Protein AF-A0A4Q5TTU0-F1 (afdb_monomer)

Secondary structure (DSSP, 8-state):
------SSSSSHHHHHHHHTTSSPPP-HHHHHHHHHHHHHSTTEEEEEEEEE---TTS-EEEEEEEEE-TT--HHHHHHHHHHHHHHHHHTTTTEEEEEEEEETTEEEEEEESS--S-HHHHHHHHHHHHHHGGGEEEEEEEE-SS--SSS--EEEEEEEEPTT--HHHHHHHHHHHHHHHTTS-TTEEEEEE-TTS-EEEESSBS--HHHHHHHHHHHHHHGGGGGTSEEEEEEEEE--SSSSPEEEEEEEEEBTTB---TT-HHHHHHHHHHHHHHHHHHHTSS--EEEEEEETTEEEEEE-TTT--TTPPP-STTTTTT-STTTS---

Nearest PDB structures (foldseek):
  8j7t-assembly1_B  TM=5.892E-01  e=1.113E-02  Homo sapiens
  8j7v-assembly1_A  TM=6.090E-01  e=1.700E-02  Homo sapiens
  8j7v-assembly1_B  TM=6.096E-01  e=1.600E-02  Homo sapiens
  8j7u-assembly1_B  TM=5.975E-01  e=1.418E-02  Homo sapiens
  8j80-assembly1_A  TM=5.894E-01  e=3.510E-02  Homo sapiens

Mean predicted aligned error: 8.9 Å

Structure (mmCIF, N/CA/C/O backbone):
data_AF-A0A4Q5TTU0-F1
#
_entry.id   AF-A0A4Q5TTU0-F1
#
loop_
_atom_s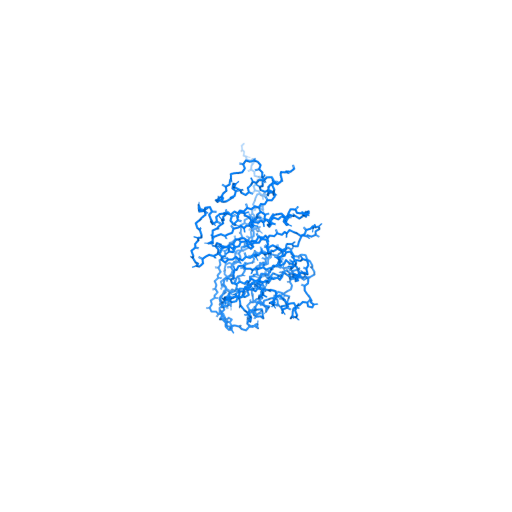ite.group_PDB
_atom_site.id
_atom_site.type_symbol
_atom_site.label_atom_id
_atom_site.label_alt_id
_atom_site.label_comp_id
_atom_site.label_asym_id
_atom_site.label_entity_id
_atom_site.label_seq_id
_atom_site.pdbx_PDB_ins_code
_atom_site.Cartn_x
_atom_site.Cartn_y
_atom_site.Cartn_z
_atom_site.occupancy
_atom_site.B_iso_or_equiv
_atom_site.auth_seq_id
_atom_site.auth_comp_id
_atom_site.auth_asym_id
_atom_site.auth_atom_id
_atom_site.pdbx_PDB_model_num
ATOM 1 N N . MET A 1 1 ? 22.050 59.968 -50.155 1.00 48.06 1 MET A N 1
ATOM 2 C CA . MET A 1 1 ? 21.029 58.944 -49.836 1.00 48.06 1 MET A CA 1
ATOM 3 C C . MET A 1 1 ? 21.546 57.583 -50.268 1.00 48.06 1 MET A C 1
ATOM 5 O O . MET A 1 1 ? 21.700 57.401 -51.467 1.00 48.06 1 MET A O 1
ATOM 9 N N . ARG A 1 2 ? 21.849 56.688 -49.317 1.00 39.12 2 ARG A N 1
ATOM 10 C CA . ARG A 1 2 ? 21.731 55.214 -49.409 1.00 39.12 2 ARG A CA 1
ATOM 11 C C . ARG A 1 2 ? 22.379 54.569 -48.173 1.00 39.12 2 ARG A C 1
ATOM 13 O O . ARG A 1 2 ? 23.594 54.525 -48.042 1.00 39.12 2 ARG A O 1
ATOM 20 N N . SER A 1 3 ? 21.492 54.178 -47.261 1.00 45.09 3 SER A N 1
ATOM 21 C CA . SER A 1 3 ? 21.475 52.935 -46.481 1.00 45.09 3 SER A CA 1
ATOM 22 C C . SER A 1 3 ? 22.752 52.477 -45.761 1.00 45.09 3 SER A C 1
ATOM 24 O O . SER A 1 3 ? 23.578 51.768 -46.323 1.00 45.09 3 SER A O 1
ATOM 26 N N . ARG A 1 4 ? 22.823 52.772 -44.454 1.00 48.94 4 ARG A N 1
ATOM 27 C CA . ARG A 1 4 ? 23.552 51.981 -43.447 1.00 48.94 4 ARG A CA 1
ATOM 28 C C . ARG A 1 4 ? 22.522 51.356 -42.502 1.00 48.94 4 ARG A C 1
ATOM 30 O O . ARG A 1 4 ? 22.126 51.992 -41.537 1.00 48.94 4 ARG A O 1
ATOM 37 N N . LEU A 1 5 ? 22.037 50.164 -42.832 1.00 50.78 5 LEU A N 1
ATOM 38 C CA . LEU A 1 5 ? 21.121 49.362 -42.010 1.00 50.78 5 LEU A CA 1
ATOM 39 C C . LEU A 1 5 ? 21.272 47.905 -42.459 1.00 50.78 5 LEU A C 1
ATOM 41 O O . LEU A 1 5 ? 20.499 47.419 -43.273 1.00 50.78 5 LEU A O 1
ATOM 45 N N . ALA A 1 6 ? 22.341 47.245 -42.020 1.00 51.75 6 ALA A N 1
ATOM 46 C CA . ALA A 1 6 ? 22.511 45.800 -42.164 1.00 51.75 6 ALA A CA 1
ATOM 47 C C . ALA A 1 6 ? 23.664 45.341 -41.265 1.00 51.75 6 ALA A C 1
ATOM 49 O O . ALA A 1 6 ? 24.804 45.331 -41.712 1.00 51.75 6 ALA A O 1
ATOM 50 N N . ALA A 1 7 ? 23.376 45.043 -39.996 1.00 52.31 7 ALA A N 1
ATOM 51 C CA . ALA A 1 7 ? 24.168 44.140 -39.145 1.00 52.31 7 ALA A CA 1
ATOM 52 C C . ALA A 1 7 ? 23.572 44.112 -37.728 1.00 52.31 7 ALA A C 1
ATOM 54 O O . ALA A 1 7 ? 24.145 44.690 -36.815 1.00 52.31 7 ALA A O 1
ATOM 55 N N . LEU A 1 8 ? 22.392 43.512 -37.543 1.00 47.62 8 LEU A N 1
ATOM 56 C CA . LEU A 1 8 ? 21.861 43.197 -36.200 1.00 47.62 8 LEU A CA 1
ATOM 57 C C . LEU A 1 8 ? 20.772 42.106 -36.237 1.00 47.62 8 LEU A C 1
ATOM 59 O O . LEU A 1 8 ? 19.913 42.053 -35.370 1.00 47.62 8 LEU A O 1
ATOM 63 N N . ALA A 1 9 ? 20.798 41.226 -37.244 1.00 49.75 9 ALA A N 1
ATOM 64 C CA . ALA A 1 9 ? 19.803 40.158 -37.418 1.00 49.75 9 ALA A CA 1
ATOM 65 C C . ALA A 1 9 ? 20.422 38.745 -37.444 1.00 49.75 9 ALA A C 1
ATOM 67 O O . ALA A 1 9 ? 19.814 37.820 -37.964 1.00 49.75 9 ALA A O 1
ATOM 68 N N . ALA A 1 10 ? 21.645 38.584 -36.928 1.00 50.59 10 ALA A N 1
ATOM 69 C CA . ALA A 1 10 ? 22.361 37.304 -36.908 1.00 50.59 10 ALA A CA 1
ATOM 70 C C . ALA A 1 10 ? 22.465 36.593 -35.533 1.00 50.59 10 ALA A C 1
ATOM 72 O O . ALA A 1 10 ? 22.679 35.385 -35.555 1.00 50.59 10 ALA A O 1
ATOM 73 N N . PRO A 1 11 ? 22.306 37.237 -34.350 1.00 51.91 11 PRO A N 1
ATOM 74 C CA . PRO A 1 11 ? 22.442 36.506 -33.084 1.00 51.91 11 PRO A CA 1
ATOM 75 C C . PRO A 1 11 ? 21.143 35.855 -32.567 1.00 51.91 11 PRO A C 1
ATOM 77 O O . PRO A 1 11 ? 21.227 34.931 -31.766 1.00 51.91 11 PRO A O 1
ATOM 80 N N . CYS A 1 12 ? 19.948 36.263 -33.022 1.00 49.41 12 CYS A N 1
ATOM 81 C CA . CYS A 1 12 ? 18.689 35.690 -32.507 1.00 49.41 12 CYS A CA 1
ATOM 82 C C . CYS A 1 12 ? 18.340 34.306 -33.083 1.00 49.41 12 CYS A C 1
ATOM 84 O O . CYS A 1 12 ? 17.665 33.526 -32.421 1.00 49.41 12 CYS A O 1
ATOM 86 N N . THR A 1 13 ? 18.803 33.965 -34.287 1.00 51.28 13 THR A N 1
ATOM 87 C CA . THR A 1 13 ? 18.492 32.673 -34.929 1.00 51.28 13 THR A CA 1
ATOM 88 C C . THR A 1 13 ? 19.310 31.513 -34.359 1.00 51.28 13 THR A C 1
ATOM 90 O O . THR A 1 13 ? 18.829 30.386 -34.332 1.00 51.28 13 THR A O 1
ATOM 93 N N . LEU A 1 14 ? 20.520 31.784 -33.854 1.00 50.97 14 LEU A N 1
ATOM 94 C CA . LEU A 1 14 ? 21.355 30.790 -33.168 1.00 50.97 14 LEU A CA 1
ATOM 95 C C . LEU A 1 14 ? 20.814 30.445 -31.774 1.00 50.97 14 LEU A C 1
ATOM 97 O O . LEU A 1 14 ? 20.896 29.293 -31.368 1.00 50.97 14 LEU A O 1
ATOM 101 N N . LEU A 1 15 ? 20.203 31.409 -31.077 1.00 51.44 15 LEU A N 1
ATOM 102 C CA . LEU A 1 15 ? 19.572 31.162 -29.779 1.00 51.44 15 LEU A CA 1
ATOM 103 C C . LEU A 1 15 ? 18.288 30.325 -29.921 1.00 51.44 15 LEU A C 1
ATOM 105 O O . LEU A 1 15 ? 18.055 29.438 -29.115 1.00 51.44 15 LEU A O 1
ATOM 109 N N . ALA A 1 16 ? 17.493 30.538 -30.976 1.00 51.31 16 ALA A N 1
ATOM 110 C CA . ALA A 1 16 ? 16.291 29.739 -31.238 1.00 51.31 16 ALA A CA 1
ATOM 111 C C . ALA A 1 16 ? 16.599 28.280 -31.638 1.00 51.31 16 ALA A C 1
ATOM 113 O O . ALA A 1 16 ? 15.845 27.384 -31.282 1.00 51.31 16 ALA A O 1
ATOM 114 N N . LEU A 1 17 ? 17.719 28.028 -32.331 1.00 51.19 17 LEU A N 1
ATOM 115 C CA . LEU A 1 17 ? 18.186 26.668 -32.643 1.00 51.19 17 LEU A CA 1
ATOM 116 C C . LEU A 1 17 ? 18.809 25.954 -31.431 1.00 51.19 17 LEU A C 1
ATOM 118 O O . LEU A 1 17 ? 18.755 24.733 -31.371 1.00 51.19 17 LEU A O 1
ATOM 122 N N . LEU A 1 18 ? 19.366 26.698 -30.468 1.00 50.81 18 LEU A N 1
ATOM 123 C CA . LEU A 1 18 ? 19.840 26.148 -29.191 1.00 50.81 18 LEU A CA 1
ATOM 124 C C . LEU A 1 18 ? 18.687 25.879 -28.211 1.00 50.81 18 LEU A C 1
ATOM 126 O O . LEU A 1 18 ? 18.765 24.927 -27.452 1.00 50.81 18 LEU A O 1
ATOM 130 N N . LEU A 1 19 ? 17.611 26.672 -28.259 1.00 48.94 19 LEU A N 1
ATOM 131 C CA . LEU A 1 19 ? 16.422 26.493 -27.413 1.00 48.94 19 LEU A CA 1
ATOM 132 C C . LEU A 1 19 ? 15.450 25.425 -27.942 1.00 48.94 19 LEU A C 1
ATOM 134 O O . LEU A 1 19 ? 14.696 24.859 -27.162 1.00 48.94 19 LEU A O 1
ATOM 138 N N . ALA A 1 20 ? 15.475 25.117 -29.244 1.00 49.03 20 ALA A N 1
ATOM 139 C CA . ALA A 1 20 ? 14.704 24.010 -29.823 1.00 49.03 20 ALA A CA 1
ATOM 140 C C . ALA A 1 20 ? 15.301 22.619 -29.517 1.00 49.03 20 ALA A C 1
ATOM 142 O O . ALA A 1 20 ? 14.658 21.616 -29.797 1.00 49.03 20 ALA A O 1
ATOM 143 N N . GLY A 1 21 ? 16.516 22.560 -28.957 1.00 45.59 21 GLY A N 1
ATOM 144 C CA . GLY A 1 21 ? 17.164 21.332 -28.481 1.00 45.59 21 GLY A CA 1
ATOM 145 C C . GLY A 1 21 ? 17.074 21.128 -26.966 1.00 45.59 21 GLY A C 1
ATOM 146 O O . GLY A 1 21 ? 17.835 20.331 -26.432 1.00 45.59 21 GLY A O 1
ATOM 147 N N . CYS A 1 22 ? 16.212 21.882 -26.272 1.00 53.12 22 CYS A N 1
ATOM 148 C CA . CYS A 1 22 ? 16.022 21.792 -24.818 1.00 53.12 22 CYS A CA 1
ATOM 149 C C . CYS A 1 22 ? 14.697 21.127 -24.409 1.00 53.12 22 CYS A C 1
ATOM 151 O O . CYS A 1 22 ? 14.383 21.116 -23.225 1.00 53.12 22 CYS A O 1
ATOM 153 N N . ALA A 1 23 ? 13.916 20.620 -25.365 1.00 58.91 23 ALA A N 1
ATOM 154 C CA . ALA A 1 23 ? 12.813 19.710 -25.081 1.00 58.91 23 ALA A CA 1
ATOM 155 C C . ALA A 1 23 ? 13.289 18.299 -25.433 1.00 58.91 23 ALA A C 1
ATOM 157 O O . ALA A 1 23 ? 13.844 18.104 -26.521 1.00 58.91 23 ALA A O 1
ATOM 158 N N . ASN A 1 24 ? 13.115 17.350 -24.512 1.00 67.12 24 ASN A N 1
ATOM 159 C CA . ASN A 1 24 ? 13.377 15.941 -24.789 1.00 67.12 24 ASN A CA 1
ATOM 160 C C . ASN A 1 24 ? 12.543 15.497 -26.009 1.00 67.12 24 ASN A C 1
ATOM 162 O O . ASN A 1 24 ? 11.465 16.053 -26.252 1.00 67.12 24 ASN A O 1
ATOM 166 N N . PRO A 1 25 ? 13.057 14.570 -26.838 1.00 78.81 25 PRO A N 1
ATOM 167 C CA . PRO A 1 25 ? 12.286 14.044 -27.957 1.00 78.81 25 PRO A CA 1
ATOM 168 C C . PRO A 1 25 ? 10.983 13.418 -27.446 1.00 78.81 25 PRO A C 1
ATOM 170 O O . PRO A 1 25 ? 10.944 12.868 -26.354 1.00 78.81 25 PRO A O 1
ATOM 173 N N . ASN A 1 26 ? 9.920 13.503 -28.244 1.00 84.56 26 ASN A N 1
ATOM 174 C CA . ASN A 1 26 ? 8.703 12.735 -27.998 1.00 84.56 26 ASN A CA 1
ATOM 175 C C . ASN A 1 26 ? 9.008 11.248 -28.247 1.00 84.56 26 ASN A C 1
ATOM 177 O O . ASN A 1 26 ? 9.455 10.911 -29.346 1.00 84.56 26 ASN A O 1
ATOM 181 N N . LEU A 1 27 ? 8.762 10.403 -27.244 1.00 90.38 27 LEU A N 1
ATOM 182 C CA . LEU A 1 27 ? 9.055 8.964 -27.246 1.00 90.38 27 LEU A CA 1
ATOM 183 C C . LEU A 1 27 ? 7.786 8.092 -27.319 1.00 90.38 27 LEU A C 1
ATOM 185 O O . LEU A 1 27 ? 7.808 6.924 -26.948 1.00 90.38 27 LEU A O 1
ATOM 189 N N . SER A 1 28 ? 6.662 8.633 -27.797 1.00 92.12 28 SER A N 1
ATOM 190 C CA . SER A 1 28 ? 5.386 7.895 -27.892 1.00 92.12 28 SER A CA 1
ATOM 191 C C . SER A 1 28 ? 5.474 6.585 -28.688 1.00 92.12 28 SER A C 1
ATOM 193 O O . SER A 1 28 ? 4.911 5.582 -28.257 1.00 92.12 28 SER A O 1
ATOM 195 N N . ASP A 1 29 ? 6.216 6.562 -29.800 1.00 94.75 29 ASP A N 1
ATOM 196 C CA . ASP A 1 29 ? 6.437 5.335 -30.583 1.00 94.75 29 ASP A CA 1
ATOM 197 C C . ASP A 1 29 ? 7.216 4.271 -29.776 1.00 94.75 29 ASP A C 1
ATOM 199 O O . ASP A 1 29 ? 6.971 3.072 -29.931 1.00 94.75 29 ASP A O 1
ATOM 203 N N . ASP A 1 30 ? 8.138 4.695 -28.903 1.00 96.50 30 ASP A N 1
ATOM 204 C CA . ASP A 1 30 ? 8.908 3.801 -28.031 1.00 96.50 30 ASP A CA 1
ATOM 205 C C . ASP A 1 30 ? 8.042 3.263 -26.878 1.00 96.50 30 ASP A C 1
ATOM 207 O O . ASP A 1 30 ? 8.137 2.083 -26.538 1.00 96.50 30 ASP A O 1
ATOM 211 N N . VAL A 1 31 ? 7.115 4.074 -26.348 1.00 95.94 31 VAL A N 1
ATOM 212 C CA . VAL A 1 31 ? 6.095 3.612 -25.387 1.00 95.94 31 VAL A CA 1
ATOM 213 C C . VAL A 1 31 ? 5.178 2.563 -26.024 1.00 95.94 31 VAL A C 1
ATOM 215 O O . VAL A 1 31 ? 4.919 1.522 -25.418 1.00 95.94 31 VAL A O 1
ATOM 218 N N . ASP A 1 32 ? 4.717 2.783 -27.258 1.00 96.94 32 ASP A N 1
ATOM 219 C CA . ASP A 1 32 ? 3.902 1.805 -27.991 1.00 96.94 32 ASP A CA 1
ATOM 220 C C . ASP A 1 32 ? 4.666 0.487 -28.223 1.00 96.94 32 ASP A C 1
ATOM 222 O O . ASP A 1 32 ? 4.085 -0.601 -28.124 1.00 96.94 32 ASP A O 1
ATOM 226 N N . ALA A 1 33 ? 5.972 0.568 -28.503 1.00 97.69 33 ALA A N 1
ATOM 227 C CA . ALA A 1 33 ? 6.838 -0.599 -28.639 1.00 97.69 33 ALA A CA 1
ATOM 228 C C . ALA A 1 33 ? 7.004 -1.354 -27.309 1.00 97.69 33 ALA A C 1
ATOM 230 O O . ALA A 1 33 ? 6.864 -2.578 -27.295 1.00 97.69 33 ALA A O 1
ATOM 231 N N . LEU A 1 34 ? 7.212 -0.639 -26.199 1.00 98.19 34 LEU A N 1
ATOM 232 C CA . LEU A 1 34 ? 7.280 -1.213 -24.854 1.00 98.19 34 LEU A CA 1
ATOM 233 C C . LEU A 1 34 ? 5.975 -1.930 -24.484 1.00 98.19 34 LEU A C 1
ATOM 235 O O . LEU A 1 34 ? 5.998 -3.065 -24.014 1.00 98.19 34 LEU A O 1
ATOM 239 N N . VAL A 1 35 ? 4.818 -1.320 -24.757 1.00 98.31 35 VAL A N 1
ATOM 240 C CA . VAL A 1 35 ? 3.507 -1.953 -24.532 1.00 98.31 35 VAL A CA 1
ATOM 241 C C . VAL A 1 35 ? 3.349 -3.226 -25.364 1.00 98.31 35 VAL A C 1
ATOM 243 O O . VAL A 1 35 ? 2.809 -4.220 -24.872 1.00 98.31 35 VAL A O 1
ATOM 246 N N . ALA A 1 36 ? 3.791 -3.219 -26.624 1.00 98.19 36 ALA A N 1
ATOM 247 C CA . ALA A 1 36 ? 3.745 -4.406 -27.472 1.00 98.19 36 ALA A CA 1
ATOM 248 C C . ALA A 1 36 ? 4.647 -5.526 -26.932 1.00 98.19 36 ALA A C 1
ATOM 250 O O . ALA A 1 36 ? 4.202 -6.669 -26.853 1.00 98.19 36 ALA A O 1
ATOM 251 N N . GLU A 1 37 ? 5.865 -5.192 -26.504 1.00 98.44 37 GLU A N 1
ATOM 252 C CA . GLU A 1 37 ? 6.797 -6.143 -25.898 1.00 98.44 37 GLU A CA 1
ATOM 253 C C . GLU A 1 37 ? 6.226 -6.756 -24.614 1.00 98.44 37 GLU A C 1
ATOM 255 O O . GLU A 1 37 ? 6.217 -7.978 -24.473 1.00 98.44 37 GLU A O 1
ATOM 260 N N . LEU A 1 38 ? 5.651 -5.938 -23.725 1.00 98.38 38 LEU A N 1
ATOM 261 C CA . LEU A 1 38 ? 5.011 -6.405 -22.492 1.00 98.38 38 LEU A CA 1
ATOM 262 C C . LEU A 1 38 ? 3.841 -7.357 -22.764 1.00 98.38 38 LEU A C 1
ATOM 264 O O . LEU A 1 38 ? 3.710 -8.371 -22.084 1.00 98.38 38 LEU A O 1
ATOM 268 N N . ARG A 1 39 ? 3.006 -7.074 -23.772 1.00 98.19 39 ARG A N 1
ATOM 269 C CA . ARG A 1 39 ? 1.880 -7.949 -24.159 1.00 98.19 39 ARG A CA 1
ATOM 270 C C . ARG A 1 39 ? 2.324 -9.305 -24.703 1.00 98.19 39 ARG A C 1
ATOM 272 O O . ARG A 1 39 ? 1.553 -10.259 -24.625 1.00 98.19 39 ARG A O 1
ATOM 279 N N . ASP A 1 40 ? 3.529 -9.387 -25.258 1.00 98.19 40 ASP A N 1
ATOM 280 C CA . ASP A 1 40 ? 4.097 -10.630 -25.781 1.00 98.19 40 ASP A CA 1
ATOM 281 C C . ASP A 1 40 ? 4.773 -11.477 -24.680 1.00 98.19 40 ASP A C 1
ATOM 283 O O . ASP A 1 40 ? 5.121 -12.641 -24.924 1.00 98.19 40 ASP A O 1
ATOM 287 N N . LEU A 1 41 ? 4.936 -10.941 -23.460 1.00 98.38 41 LEU A N 1
ATOM 288 C CA . LEU A 1 41 ? 5.526 -11.672 -22.340 1.00 98.38 41 LEU A CA 1
ATOM 289 C C . LEU A 1 41 ? 4.591 -12.777 -21.809 1.00 98.38 41 LEU A C 1
ATOM 291 O O . LEU A 1 41 ? 3.394 -12.558 -21.607 1.00 98.38 41 LEU A O 1
ATOM 295 N N . PRO A 1 42 ? 5.119 -13.978 -21.500 1.00 97.69 42 PRO A N 1
ATOM 296 C CA . PRO A 1 42 ? 4.320 -15.053 -20.922 1.00 97.69 42 PRO A CA 1
ATOM 297 C C . PRO A 1 42 ? 3.688 -14.661 -19.585 1.00 97.69 42 PRO A C 1
ATOM 299 O O . PRO A 1 42 ? 4.395 -14.295 -18.649 1.00 97.69 42 PRO A O 1
ATOM 302 N N . GLY A 1 43 ? 2.381 -14.878 -19.447 1.00 95.44 43 GLY A N 1
ATOM 303 C CA . GLY A 1 43 ? 1.635 -14.573 -18.224 1.00 95.44 43 GLY A CA 1
ATOM 304 C C . GLY A 1 43 ? 1.132 -13.132 -18.152 1.00 95.44 43 GLY A C 1
ATOM 305 O O . GLY A 1 43 ? 0.406 -12.821 -17.220 1.00 95.44 43 GLY A O 1
ATOM 306 N N . VAL A 1 44 ? 1.453 -12.267 -19.121 1.00 98.25 44 VAL A N 1
ATOM 307 C CA . VAL A 1 44 ? 0.797 -10.961 -19.275 1.00 98.25 44 VAL A CA 1
ATOM 308 C C . VAL A 1 44 ? -0.490 -11.139 -20.079 1.00 98.25 44 VAL A C 1
ATOM 310 O O . VAL A 1 44 ? -0.514 -11.782 -21.127 1.00 98.25 44 VAL A O 1
ATOM 313 N N . THR A 1 45 ? -1.581 -10.575 -19.573 1.00 98.19 45 THR A N 1
ATOM 314 C CA . THR A 1 45 ? -2.913 -10.620 -20.194 1.00 98.19 45 THR A CA 1
ATOM 315 C C . THR A 1 45 ? -3.278 -9.305 -20.871 1.00 98.19 45 THR A C 1
ATOM 317 O O . THR A 1 45 ? -3.928 -9.311 -21.920 1.00 98.19 45 THR A O 1
ATOM 320 N N . SER A 1 46 ? -2.834 -8.180 -20.311 1.00 98.00 46 SER A N 1
ATOM 321 C CA . SER A 1 46 ? -2.981 -6.858 -20.906 1.00 98.00 46 SER A CA 1
ATOM 322 C C . SER A 1 46 ? -1.834 -5.945 -20.465 1.00 98.00 46 SER A C 1
ATOM 324 O O . SER A 1 46 ? -1.221 -6.141 -19.417 1.00 98.00 46 SER A O 1
ATOM 326 N N . ALA A 1 47 ? -1.525 -4.958 -21.302 1.00 97.94 47 ALA A N 1
ATOM 327 C CA . ALA A 1 47 ? -0.652 -3.849 -20.945 1.00 97.94 47 ALA A CA 1
ATOM 328 C C . ALA A 1 47 ? -1.160 -2.589 -21.646 1.00 97.94 47 ALA A C 1
ATOM 330 O O . ALA A 1 47 ? -1.541 -2.651 -22.822 1.00 97.94 47 ALA A O 1
ATOM 331 N N . GLU A 1 48 ? -1.184 -1.470 -20.941 1.00 97.75 48 GLU A N 1
ATOM 332 C CA . GLU A 1 48 ? -1.606 -0.159 -21.428 1.00 97.75 48 GLU A CA 1
ATOM 333 C C . GLU A 1 48 ? -0.635 0.907 -20.919 1.00 97.75 48 GLU A C 1
ATOM 335 O O . GLU A 1 48 ? -0.010 0.727 -19.874 1.00 97.75 48 GLU A O 1
ATOM 340 N N . ALA A 1 49 ? -0.515 2.009 -21.659 1.00 96.81 49 ALA A N 1
ATOM 341 C CA . ALA A 1 49 ? 0.314 3.139 -21.277 1.00 96.81 49 ALA A CA 1
ATOM 342 C C . ALA A 1 49 ? -0.452 4.454 -21.418 1.00 96.81 49 ALA A C 1
ATOM 344 O O . ALA A 1 49 ? -1.100 4.695 -22.439 1.00 96.81 49 ALA A O 1
ATOM 345 N N . ASP A 1 50 ? -0.310 5.316 -20.418 1.00 95.25 50 ASP A N 1
ATOM 346 C CA . ASP A 1 50 ? -0.635 6.732 -20.484 1.00 95.25 50 ASP A CA 1
ATOM 347 C C . ASP A 1 50 ? 0.693 7.507 -20.587 1.00 95.25 50 ASP A C 1
ATOM 349 O O . ASP A 1 50 ? 1.515 7.470 -19.669 1.00 95.25 50 ASP A O 1
ATOM 353 N N . TYR A 1 51 ? 0.922 8.192 -21.713 1.00 94.12 51 TYR A N 1
ATOM 354 C CA . TYR A 1 51 ? 2.147 8.963 -21.959 1.00 94.12 51 TYR A CA 1
ATOM 355 C C . TYR A 1 51 ? 1.881 10.468 -21.908 1.00 94.12 51 TYR A C 1
ATOM 357 O O . TYR A 1 51 ? 1.013 10.985 -22.620 1.00 94.12 51 TYR A O 1
ATOM 365 N N . ALA A 1 52 ? 2.653 11.173 -21.086 1.00 90.94 52 ALA A N 1
ATOM 366 C CA . ALA A 1 52 ? 2.710 12.625 -21.060 1.00 90.94 52 ALA A CA 1
ATOM 367 C C . ALA A 1 52 ? 4.033 13.089 -21.672 1.00 90.94 52 ALA A C 1
ATOM 369 O O . ALA A 1 52 ? 5.106 12.794 -21.150 1.00 90.94 52 ALA A O 1
ATOM 370 N N . GLU A 1 53 ? 3.945 13.827 -22.779 1.00 85.44 53 GLU A N 1
ATOM 371 C CA . GLU A 1 53 ? 5.121 14.370 -23.454 1.00 85.44 53 GLU A CA 1
ATOM 372 C C . GLU A 1 53 ? 5.871 15.372 -22.557 1.00 85.44 53 GLU A C 1
ATOM 374 O O . GLU A 1 53 ? 5.229 16.192 -21.890 1.00 85.44 53 GLU A O 1
ATOM 379 N N . PRO A 1 54 ? 7.214 15.387 -22.603 1.00 79.81 54 PRO A N 1
ATOM 380 C CA . PRO A 1 54 ? 8.008 16.394 -21.914 1.00 79.81 54 PRO A CA 1
ATOM 381 C C . PRO A 1 54 ? 7.680 17.794 -22.448 1.00 79.81 54 PRO A C 1
ATOM 383 O O . PRO A 1 54 ? 7.787 18.072 -23.648 1.00 79.81 54 PRO A O 1
ATOM 386 N N . VAL A 1 55 ? 7.322 18.713 -21.551 1.00 78.12 55 VAL A N 1
ATOM 387 C CA . VAL A 1 55 ? 7.183 20.143 -21.867 1.00 78.12 55 VAL A CA 1
ATOM 388 C C . VAL A 1 55 ? 8.377 20.922 -21.318 1.00 78.12 55 VAL A C 1
ATOM 390 O O . VAL A 1 55 ? 9.140 20.443 -20.492 1.00 78.12 55 VAL A O 1
ATOM 393 N N . THR A 1 56 ? 8.612 22.141 -21.804 1.00 68.56 56 THR A N 1
ATOM 394 C CA . THR A 1 56 ? 9.773 22.940 -21.375 1.00 68.56 56 THR A CA 1
ATOM 395 C C . THR A 1 56 ? 9.823 23.082 -19.844 1.00 68.56 56 THR A C 1
ATOM 397 O O . THR A 1 56 ? 8.945 23.736 -19.285 1.00 68.56 56 THR A O 1
ATOM 400 N N . LEU A 1 57 ? 10.895 22.576 -19.214 1.00 61.97 57 LEU A N 1
ATOM 401 C CA . LEU A 1 57 ? 11.129 22.534 -17.753 1.00 61.97 57 LEU A CA 1
ATOM 402 C C . LEU A 1 57 ? 10.310 21.492 -16.970 1.00 61.97 57 LEU A C 1
ATOM 404 O O . LEU A 1 57 ? 10.292 21.570 -15.745 1.00 61.97 57 LEU A O 1
ATOM 408 N N . ASP A 1 58 ? 9.673 20.546 -17.653 1.00 72.81 58 ASP A N 1
ATOM 409 C CA . ASP A 1 58 ? 8.942 19.430 -17.050 1.00 72.81 58 ASP A CA 1
ATOM 410 C C . ASP A 1 58 ? 9.415 18.116 -17.683 1.00 72.81 58 ASP A C 1
ATOM 412 O O . ASP A 1 58 ? 9.696 18.066 -18.889 1.00 72.81 58 ASP A O 1
ATOM 416 N N . SER A 1 59 ? 9.549 17.065 -16.882 1.00 79.88 59 SER A N 1
ATOM 417 C CA . SER A 1 59 ? 9.857 15.730 -17.396 1.00 79.88 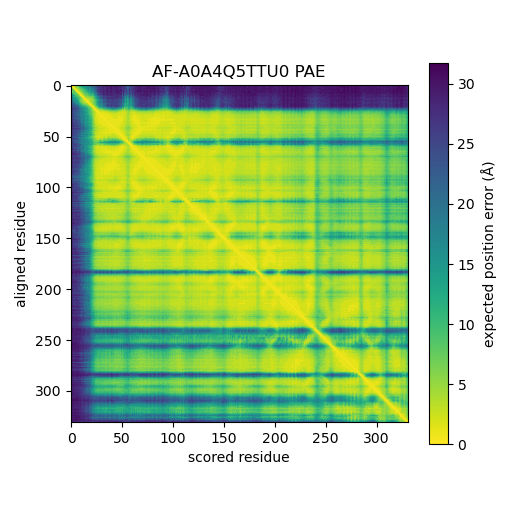59 SER A CA 1
ATOM 418 C C . SER A 1 59 ? 8.638 15.159 -18.124 1.00 79.88 59 SER A C 1
ATOM 420 O O . SER A 1 59 ? 7.491 15.522 -17.864 1.00 79.88 59 SER A O 1
ATOM 422 N N . GLY A 1 60 ? 8.885 14.274 -19.092 1.00 88.19 60 GLY A N 1
ATOM 423 C CA . GLY A 1 60 ? 7.821 13.414 -19.605 1.00 88.19 60 GLY A CA 1
ATOM 424 C C . GLY A 1 60 ? 7.429 12.396 -18.535 1.00 88.19 60 GLY A C 1
ATOM 425 O O . GLY A 1 60 ? 8.191 12.172 -17.594 1.00 88.19 60 GLY A O 1
ATOM 426 N N . LYS A 1 61 ? 6.265 11.762 -18.682 1.00 93.31 61 LYS A N 1
ATOM 427 C CA . LYS A 1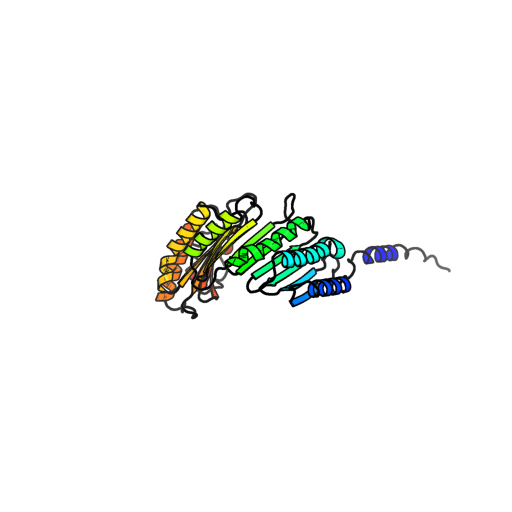 61 ? 5.834 10.668 -17.803 1.00 93.31 61 LYS A CA 1
ATOM 428 C C . LYS A 1 61 ? 5.320 9.485 -18.610 1.00 93.31 61 LYS A C 1
ATOM 430 O O . LYS A 1 61 ? 4.461 9.652 -19.475 1.00 93.31 61 LYS A O 1
ATOM 435 N N . VAL A 1 62 ? 5.800 8.293 -18.275 1.00 95.69 62 VAL A N 1
ATOM 436 C CA . VAL A 1 62 ? 5.325 7.009 -18.792 1.00 95.69 62 VAL A CA 1
ATOM 437 C C . VAL A 1 62 ? 4.615 6.278 -17.656 1.00 95.69 62 VAL A C 1
ATOM 439 O O . VAL A 1 62 ? 5.263 5.777 -16.739 1.00 95.69 62 VAL A O 1
ATOM 442 N N . ALA A 1 63 ? 3.283 6.222 -17.706 1.00 96.88 63 ALA A N 1
ATOM 443 C CA . ALA A 1 63 ? 2.475 5.473 -16.748 1.00 96.88 63 ALA A CA 1
ATOM 444 C C . ALA A 1 63 ? 1.980 4.162 -17.375 1.00 96.88 63 ALA A C 1
ATOM 446 O O . ALA A 1 63 ? 1.168 4.192 -18.298 1.00 96.88 63 ALA A O 1
ATOM 447 N N . LEU A 1 64 ? 2.456 3.017 -16.890 1.00 97.75 64 LEU A N 1
ATOM 448 C CA . LEU A 1 64 ? 2.111 1.687 -17.388 1.00 97.75 64 LEU A CA 1
ATOM 449 C C . LEU A 1 64 ? 1.142 0.977 -16.447 1.00 97.75 64 LEU A C 1
ATOM 451 O O . LEU A 1 64 ? 1.319 0.966 -15.233 1.00 97.75 64 LEU A O 1
ATOM 455 N N . LYS A 1 65 ? 0.150 0.308 -17.030 1.00 98.38 65 LYS A N 1
ATOM 456 C CA . LYS A 1 65 ? -0.733 -0.632 -16.334 1.00 98.38 65 LYS A CA 1
ATOM 457 C C . LYS A 1 65 ? -0.589 -1.988 -16.992 1.00 98.38 65 LYS A C 1
ATOM 459 O O . LYS A 1 65 ? -0.883 -2.120 -18.178 1.00 98.38 65 LYS A O 1
ATOM 464 N N . VAL A 1 66 ? -0.139 -2.982 -16.241 1.00 98.44 66 VAL A N 1
ATOM 465 C CA . VAL A 1 66 ? 0.046 -4.354 -16.716 1.00 98.44 66 VAL A CA 1
ATOM 466 C C . VAL A 1 66 ? -0.837 -5.280 -15.890 1.00 98.44 66 VAL A C 1
ATOM 468 O O . VAL A 1 66 ? -0.803 -5.272 -14.661 1.00 98.44 66 VAL A O 1
ATOM 471 N N . GLU A 1 67 ? -1.634 -6.106 -16.555 1.00 98.50 67 GLU A N 1
ATOM 472 C CA . GLU A 1 67 ? -2.400 -7.165 -15.902 1.00 98.50 67 GLU A CA 1
ATOM 473 C C . GLU A 1 67 ? -1.759 -8.506 -16.242 1.00 98.50 67 GLU A C 1
ATOM 475 O O . GLU A 1 67 ? -1.650 -8.874 -17.415 1.00 98.50 67 GLU A O 1
ATOM 480 N N . ALA A 1 68 ? -1.369 -9.263 -15.225 1.00 97.88 68 ALA A N 1
ATOM 481 C CA . ALA A 1 68 ? -0.842 -10.610 -15.363 1.00 97.88 68 ALA A CA 1
ATOM 482 C C . ALA A 1 68 ? -1.866 -11.670 -14.925 1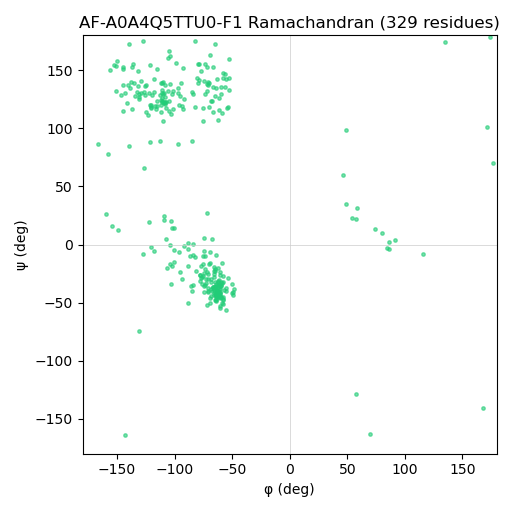.00 97.88 68 ALA A C 1
ATOM 484 O O . ALA A 1 68 ? -2.833 -11.401 -14.207 1.00 97.88 68 ALA A O 1
ATOM 485 N N . GLU A 1 69 ? -1.660 -12.904 -15.381 1.00 97.19 69 GLU A N 1
ATOM 486 C CA . GLU A 1 69 ? -2.456 -14.057 -14.976 1.00 97.19 69 GLU A CA 1
ATOM 487 C C . GLU A 1 69 ? -2.385 -14.242 -13.445 1.00 97.19 69 GLU A C 1
ATOM 489 O O . GLU A 1 69 ? -1.329 -14.035 -12.845 1.00 97.19 69 GLU A O 1
ATOM 494 N N . PRO A 1 70 ? -3.474 -14.657 -12.771 1.00 94.38 70 PRO A N 1
ATOM 495 C CA . PRO A 1 70 ? -3.457 -14.844 -11.317 1.00 94.38 70 PRO A CA 1
ATOM 496 C C . PRO A 1 70 ? -2.446 -15.886 -10.815 1.00 94.38 70 PRO A C 1
ATOM 498 O O . PRO A 1 70 ? -2.070 -15.847 -9.648 1.00 94.38 70 PRO A O 1
ATOM 501 N N . ASP A 1 71 ? -2.044 -16.832 -11.667 1.00 93.00 71 ASP A N 1
ATOM 502 C CA . ASP A 1 71 ? -1.036 -17.864 -11.407 1.00 93.00 71 ASP A CA 1
ATOM 503 C C . ASP A 1 71 ? 0.318 -17.565 -12.075 1.00 93.00 71 ASP A C 1
ATOM 505 O O . ASP A 1 71 ? 1.141 -18.471 -12.244 1.00 93.00 71 ASP A O 1
ATOM 509 N N . VAL A 1 72 ? 0.566 -16.295 -12.428 1.00 95.62 72 VAL A N 1
ATOM 510 C CA . VAL A 1 72 ? 1.869 -15.823 -12.905 1.00 95.62 72 VAL A CA 1
ATOM 511 C C . VAL A 1 72 ? 2.968 -16.223 -11.923 1.00 95.62 72 VAL A C 1
ATOM 513 O O . VAL A 1 72 ? 2.850 -16.062 -10.710 1.00 95.62 72 VAL A O 1
ATOM 516 N N . THR A 1 73 ? 4.060 -16.768 -12.444 1.00 95.25 73 THR A N 1
ATOM 517 C CA . THR A 1 73 ? 5.196 -17.180 -11.617 1.00 95.25 73 THR A CA 1
ATOM 518 C C . THR A 1 73 ? 6.073 -15.987 -11.246 1.00 95.25 73 THR A C 1
ATOM 520 O O . THR A 1 73 ? 6.181 -15.019 -11.999 1.00 95.25 73 THR A O 1
ATOM 523 N N . SER A 1 74 ? 6.805 -16.101 -10.135 1.00 94.50 74 SER A N 1
ATOM 524 C CA . SER A 1 74 ? 7.844 -15.130 -9.751 1.00 94.50 74 SER A CA 1
ATOM 525 C C . SER A 1 74 ? 8.820 -14.819 -10.902 1.00 94.50 74 SER A C 1
ATOM 527 O O . SER A 1 74 ? 9.114 -13.658 -11.168 1.00 94.50 74 SER A O 1
ATOM 529 N N . GLN A 1 75 ? 9.236 -15.827 -11.684 1.00 96.06 75 GLN A N 1
ATOM 530 C CA . GLN A 1 75 ? 10.118 -15.621 -12.842 1.00 96.06 75 GLN A CA 1
ATOM 531 C C . GLN A 1 75 ? 9.467 -14.779 -13.955 1.00 96.06 75 GLN A C 1
ATOM 533 O O . GLN A 1 75 ? 10.151 -13.996 -14.609 1.00 96.06 75 GLN A O 1
ATOM 538 N N . GLN A 1 76 ? 8.162 -14.934 -14.188 1.00 96.44 76 GLN A N 1
ATOM 539 C CA . GLN A 1 76 ? 7.436 -14.126 -15.172 1.00 96.44 76 GLN A CA 1
ATOM 540 C C . GLN A 1 76 ? 7.266 -12.681 -14.689 1.00 96.44 76 GLN A C 1
ATOM 542 O O . GLN A 1 76 ? 7.470 -11.764 -15.476 1.00 96.44 76 GLN A O 1
ATOM 547 N N . LEU A 1 77 ? 6.989 -12.457 -13.400 1.00 95.38 77 LEU A N 1
ATOM 548 C CA . LEU A 1 77 ? 6.969 -11.098 -12.840 1.00 95.38 77 LEU A CA 1
ATOM 549 C C . LEU A 1 77 ? 8.347 -10.429 -12.911 1.00 95.38 77 LEU A C 1
ATOM 551 O O . LEU A 1 77 ? 8.442 -9.256 -13.256 1.00 95.38 77 LEU A O 1
ATOM 555 N N . GLN A 1 78 ? 9.420 -11.180 -12.659 1.00 96.31 78 GLN A N 1
ATOM 556 C CA . GLN A 1 78 ? 10.790 -10.696 -12.842 1.00 96.31 78 GLN A CA 1
ATOM 557 C C . GLN A 1 78 ? 11.091 -10.297 -14.294 1.00 96.31 78 GLN A C 1
ATOM 559 O O . GLN A 1 78 ? 11.845 -9.356 -14.527 1.00 96.31 78 GLN A O 1
ATOM 564 N N . GLU A 1 79 ? 10.528 -11.010 -15.273 1.00 97.62 79 GLU A N 1
ATOM 565 C CA . GLU A 1 79 ? 10.638 -10.659 -16.693 1.00 97.62 79 GLU A CA 1
ATOM 566 C C . GLU A 1 79 ? 9.950 -9.329 -16.995 1.00 97.62 79 GLU A C 1
ATOM 568 O O . GLU A 1 79 ? 10.569 -8.457 -17.602 1.00 97.62 79 GLU A O 1
ATOM 573 N N . VAL A 1 80 ? 8.717 -9.145 -16.510 1.00 97.19 80 VAL A N 1
ATOM 574 C CA . VAL A 1 80 ? 7.976 -7.881 -16.646 1.00 97.19 80 VAL A CA 1
ATOM 575 C C . VAL A 1 80 ? 8.768 -6.732 -16.023 1.00 97.19 80 VAL A C 1
ATOM 577 O O . VAL A 1 80 ? 9.037 -5.741 -16.699 1.00 97.19 80 VAL A O 1
ATOM 580 N N . GLY A 1 81 ? 9.212 -6.887 -14.771 1.00 96.31 81 GLY A N 1
ATOM 581 C CA . GLY A 1 81 ? 9.988 -5.864 -14.071 1.00 96.31 81 GLY A CA 1
ATOM 582 C C . GLY A 1 81 ? 11.294 -5.509 -14.783 1.00 96.31 81 GLY A C 1
ATOM 583 O O . GLY A 1 81 ? 11.679 -4.343 -14.815 1.00 96.31 81 GLY A O 1
ATOM 584 N N . ARG A 1 82 ? 11.956 -6.485 -15.416 1.00 97.69 82 ARG A N 1
ATOM 585 C CA . ARG A 1 82 ? 13.179 -6.242 -16.189 1.00 97.69 82 ARG A CA 1
ATOM 586 C C . ARG A 1 82 ? 12.913 -5.446 -17.456 1.00 97.69 82 ARG A C 1
ATOM 588 O O . ARG A 1 82 ? 13.591 -4.448 -17.659 1.00 97.69 82 ARG A O 1
ATOM 595 N N . VAL A 1 83 ? 11.942 -5.860 -18.274 1.00 98.00 83 VAL A N 1
ATOM 596 C CA . VAL A 1 83 ? 11.584 -5.150 -19.516 1.00 98.00 83 VAL A CA 1
ATOM 597 C C . VAL A 1 83 ? 11.197 -3.702 -19.209 1.00 98.00 83 VAL A C 1
ATOM 599 O O . VAL A 1 83 ? 11.703 -2.776 -19.840 1.00 98.00 83 VAL A O 1
ATOM 602 N N . VAL A 1 84 ? 10.373 -3.496 -18.177 1.00 96.81 84 VAL A N 1
ATOM 603 C CA . VAL A 1 84 ? 9.984 -2.161 -17.704 1.00 96.81 84 VAL A CA 1
ATOM 604 C C . VAL A 1 84 ? 11.199 -1.342 -17.257 1.00 96.81 84 VAL A C 1
ATOM 606 O O . VAL A 1 84 ? 11.406 -0.228 -17.736 1.00 96.81 84 VAL A O 1
ATOM 609 N N . TYR A 1 85 ? 12.015 -1.871 -16.341 1.00 96.38 85 TYR A N 1
ATOM 610 C CA . TYR A 1 85 ? 13.090 -1.087 -15.736 1.00 96.38 85 TYR A CA 1
ATOM 611 C C . TYR A 1 85 ? 14.265 -0.838 -16.689 1.00 96.38 85 TYR A C 1
ATOM 613 O O . TYR A 1 85 ? 14.913 0.203 -16.616 1.00 96.38 85 TYR A O 1
ATOM 621 N N . GLU A 1 86 ? 14.534 -1.744 -17.630 1.00 96.62 86 GLU A N 1
ATOM 622 C CA . GLU A 1 86 ? 15.499 -1.502 -18.707 1.00 96.62 86 GLU A CA 1
ATOM 623 C C . GLU A 1 86 ? 15.016 -0.391 -19.644 1.00 96.62 86 GLU A C 1
ATOM 625 O O . GLU A 1 86 ? 15.815 0.461 -20.034 1.00 96.62 86 GLU A O 1
ATOM 630 N N . ALA A 1 87 ? 13.718 -0.333 -19.960 1.00 96.31 87 ALA A N 1
ATOM 631 C CA . ALA A 1 87 ? 13.166 0.759 -20.759 1.00 96.31 87 ALA A CA 1
ATOM 632 C C . ALA A 1 87 ? 13.291 2.106 -20.030 1.00 96.31 87 ALA A C 1
ATOM 634 O O . ALA A 1 87 ? 13.744 3.086 -20.628 1.00 96.31 87 ALA A O 1
ATOM 635 N N . PHE A 1 88 ? 12.976 2.137 -18.730 1.00 95.06 88 PHE A N 1
ATOM 636 C CA . PHE A 1 88 ? 13.139 3.324 -17.885 1.00 95.06 88 PHE A CA 1
ATOM 637 C C . PHE A 1 88 ? 14.596 3.746 -17.713 1.00 95.06 88 PHE A C 1
ATOM 639 O O . PHE A 1 88 ? 14.877 4.933 -17.757 1.00 95.06 88 PHE A O 1
ATOM 646 N N . SER A 1 89 ? 15.539 2.813 -17.580 1.00 93.25 89 SER A N 1
ATOM 647 C CA . SER A 1 89 ? 16.965 3.134 -17.395 1.00 93.25 89 SER A CA 1
ATOM 648 C C . SER A 1 89 ? 17.741 3.403 -18.677 1.00 93.25 89 SER A C 1
ATOM 650 O O . SER A 1 89 ? 18.942 3.665 -18.626 1.00 93.25 89 SER A O 1
ATOM 652 N N . THR A 1 90 ? 17.083 3.343 -19.836 1.00 92.44 90 THR A N 1
ATOM 653 C CA . THR A 1 90 ? 17.742 3.578 -21.124 1.00 92.44 90 THR A CA 1
ATOM 654 C C . THR A 1 90 ? 16.981 4.569 -21.990 1.00 92.44 90 THR A C 1
ATOM 656 O O . THR A 1 90 ? 17.401 5.709 -22.153 1.00 92.44 90 THR A O 1
ATOM 659 N N . THR A 1 91 ? 15.864 4.144 -22.571 1.00 93.62 91 THR A N 1
ATOM 660 C CA . THR A 1 91 ? 15.126 4.930 -23.563 1.00 93.62 91 THR A CA 1
ATOM 661 C C . THR A 1 91 ? 14.382 6.080 -22.889 1.00 93.62 91 THR A C 1
ATOM 663 O O . THR A 1 91 ? 14.355 7.182 -23.431 1.00 93.62 91 THR A O 1
ATOM 666 N N . HIS A 1 92 ? 13.884 5.852 -21.670 1.00 91.88 92 HIS A N 1
ATOM 667 C 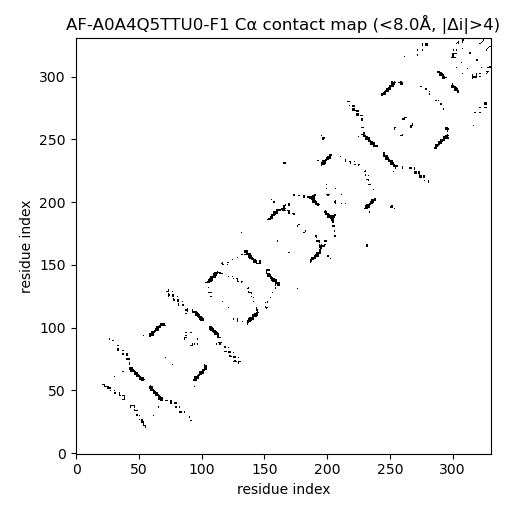CA . HIS A 1 92 ? 13.106 6.805 -20.876 1.00 91.88 92 HIS A CA 1
ATOM 668 C C . HIS A 1 92 ? 13.868 7.349 -19.644 1.00 91.88 92 HIS A C 1
ATOM 670 O O . HIS A 1 92 ? 13.238 7.807 -18.699 1.00 91.88 92 HIS A O 1
ATOM 676 N N . GLU A 1 93 ? 15.214 7.347 -19.643 1.00 89.00 93 GLU A N 1
ATOM 677 C CA . GLU A 1 93 ? 16.071 7.728 -18.486 1.00 89.00 93 GLU A CA 1
ATOM 678 C C . GLU A 1 93 ? 15.752 9.119 -17.897 1.00 89.00 93 GLU A C 1
ATOM 680 O O . GLU A 1 93 ? 15.921 9.346 -16.703 1.00 89.00 93 GLU A O 1
ATOM 685 N N . GLY A 1 94 ? 15.253 10.047 -18.720 1.00 87.50 94 GLY A N 1
ATOM 686 C CA . GLY A 1 94 ? 14.875 11.409 -18.315 1.00 87.50 94 GLY A CA 1
ATOM 687 C C . GLY A 1 94 ? 13.371 11.645 -18.139 1.00 87.50 94 GLY A C 1
ATOM 688 O O . GLY A 1 94 ? 12.940 12.801 -18.140 1.00 87.50 94 GLY A O 1
ATOM 689 N N . GLU A 1 95 ? 12.566 10.587 -18.073 1.00 91.19 95 GLU A N 1
ATOM 690 C CA . GLU A 1 95 ? 11.118 10.646 -17.865 1.00 91.19 95 GLU A CA 1
ATOM 691 C C . GLU A 1 95 ? 10.743 9.989 -16.531 1.00 91.19 95 GLU A C 1
ATOM 693 O O . GLU A 1 95 ? 11.426 9.093 -16.036 1.00 91.19 95 GLU A O 1
ATOM 698 N N . GLU A 1 96 ? 9.651 10.451 -15.924 1.00 93.19 96 GLU A N 1
ATOM 699 C CA . GLU A 1 96 ? 9.057 9.777 -14.774 1.00 93.19 96 GLU A CA 1
ATOM 700 C C . GLU A 1 96 ? 8.428 8.462 -15.237 1.00 93.19 96 GLU A C 1
ATOM 702 O O . GLU A 1 96 ? 7.504 8.442 -16.050 1.00 93.19 96 GLU A O 1
ATOM 707 N N . GLY A 1 97 ? 8.932 7.354 -14.715 1.00 94.38 97 GLY A N 1
ATOM 708 C CA . GLY A 1 97 ? 8.382 6.023 -14.890 1.00 94.38 97 GLY A CA 1
ATOM 709 C C . GLY A 1 97 ? 7.475 5.651 -13.723 1.00 94.38 97 GLY A C 1
ATOM 710 O O . GLY A 1 97 ? 7.875 5.724 -12.561 1.00 94.38 97 GLY A O 1
ATOM 711 N N . ASP A 1 98 ? 6.257 5.228 -14.034 1.00 96.19 98 ASP A N 1
ATOM 712 C CA . ASP A 1 98 ? 5.241 4.830 -13.064 1.00 96.19 98 ASP A CA 1
ATOM 713 C C . ASP A 1 98 ? 4.574 3.550 -13.577 1.00 96.19 98 ASP A C 1
ATOM 715 O O . ASP A 1 98 ? 4.015 3.554 -14.671 1.00 96.19 98 ASP A O 1
ATOM 719 N N . VAL A 1 99 ? 4.697 2.428 -12.871 1.00 97.19 99 VAL A N 1
ATOM 720 C CA . VAL A 1 99 ? 4.139 1.145 -13.325 1.00 97.19 99 VAL A CA 1
ATOM 721 C C . VAL A 1 99 ? 3.318 0.500 -12.236 1.00 97.19 99 VAL A C 1
ATOM 723 O O . VAL A 1 99 ? 3.824 0.272 -11.146 1.00 97.19 99 VAL A O 1
ATOM 726 N N . ASP A 1 100 ? 2.107 0.091 -12.596 1.00 97.94 100 ASP A N 1
ATOM 727 C CA . ASP A 1 100 ? 1.264 -0.806 -11.820 1.00 97.94 100 ASP A CA 1
ATOM 728 C C . ASP A 1 100 ? 1.164 -2.164 -12.512 1.00 97.94 100 ASP A C 1
ATOM 730 O O . ASP A 1 100 ? 0.695 -2.263 -13.649 1.00 97.94 100 ASP A O 1
ATOM 734 N N . VAL A 1 101 ? 1.550 -3.231 -11.814 1.00 97.94 101 VAL A N 1
ATOM 735 C CA . VAL A 1 101 ? 1.349 -4.612 -12.263 1.00 97.94 101 VAL A CA 1
ATOM 736 C C . VAL A 1 101 ? 0.437 -5.336 -11.311 1.00 97.94 101 VAL A C 1
ATOM 738 O O . VAL A 1 101 ? 0.762 -5.510 -10.142 1.00 97.94 101 VAL A O 1
ATOM 741 N N . THR A 1 102 ? -0.696 -5.801 -11.821 1.00 98.00 102 THR A N 1
ATOM 742 C CA . THR A 1 102 ? -1.699 -6.513 -11.029 1.00 98.00 102 THR A CA 1
ATOM 743 C C . THR A 1 102 ? -1.725 -7.992 -11.390 1.00 98.00 102 THR A C 1
ATOM 745 O O . THR A 1 102 ? -1.652 -8.359 -12.562 1.00 98.00 102 THR A O 1
ATOM 748 N N . PHE A 1 103 ? -1.824 -8.860 -10.383 1.00 96.31 103 PHE A N 1
ATOM 749 C CA . PHE A 1 103 ? -1.983 -10.305 -10.555 1.00 96.31 103 PHE A CA 1
ATOM 750 C C . PHE A 1 103 ? -2.875 -10.859 -9.443 1.00 96.31 103 PHE A C 1
ATOM 752 O O . PHE A 1 103 ? -2.563 -10.800 -8.252 1.00 96.31 103 PHE A O 1
ATOM 759 N N . GLY A 1 104 ? -4.048 -11.370 -9.819 1.00 94.06 104 GLY A N 1
ATOM 760 C CA . GLY A 1 104 ? -5.077 -11.701 -8.832 1.00 94.06 104 GLY A CA 1
ATOM 761 C C . GLY A 1 104 ? -5.451 -10.465 -7.990 1.00 94.06 104 GLY A C 1
ATOM 762 O O . GLY A 1 104 ? -5.793 -9.436 -8.568 1.00 94.06 104 GLY A O 1
ATOM 763 N N . PRO A 1 105 ? -5.444 -10.545 -6.646 1.00 94.75 105 PRO A N 1
ATOM 764 C CA . PRO A 1 105 ? -5.691 -9.396 -5.775 1.00 94.75 105 PRO A CA 1
ATOM 765 C C . PRO A 1 105 ? -4.422 -8.594 -5.426 1.00 94.75 105 PRO A C 1
ATOM 767 O O . PRO A 1 105 ? -4.518 -7.661 -4.634 1.00 94.75 105 PRO A O 1
ATOM 770 N N . SER A 1 106 ? -3.257 -8.988 -5.945 1.00 97.25 106 SER A N 1
ATOM 771 C CA . SER A 1 106 ? -1.955 -8.419 -5.597 1.00 97.25 106 SER A CA 1
ATOM 772 C C . SER A 1 106 ? -1.484 -7.396 -6.627 1.00 97.25 106 SER A C 1
ATOM 774 O O . SER A 1 106 ? -1.863 -7.468 -7.800 1.00 97.25 106 SER A O 1
ATOM 776 N N . THR A 1 107 ? -0.605 -6.496 -6.191 1.00 97.19 107 THR A N 1
ATOM 777 C CA . THR A 1 107 ? -0.037 -5.423 -7.006 1.00 97.19 107 THR A CA 1
ATOM 778 C C . THR A 1 107 ? 1.459 -5.260 -6.738 1.00 97.19 107 THR A C 1
ATOM 780 O O . THR A 1 107 ? 1.900 -5.317 -5.590 1.00 97.19 107 THR A O 1
ATOM 783 N N . VAL A 1 108 ? 2.232 -5.016 -7.797 1.00 97.44 108 VAL A N 1
ATOM 784 C CA . VAL A 1 108 ? 3.572 -4.420 -7.733 1.00 97.44 108 VAL A CA 1
ATOM 785 C C . VAL A 1 108 ? 3.498 -3.040 -8.350 1.00 97.44 108 VAL A C 1
ATOM 787 O O . VAL A 1 108 ? 3.075 -2.908 -9.495 1.00 97.44 108 VAL A O 1
ATOM 790 N N . HIS A 1 109 ? 3.917 -2.036 -7.601 1.00 97.50 109 HIS A N 1
ATOM 791 C CA . HIS A 1 109 ? 4.058 -0.675 -8.069 1.00 97.50 109 HIS A CA 1
ATOM 792 C C . HIS A 1 109 ? 5.541 -0.318 -8.157 1.00 97.50 109 HIS A C 1
ATOM 794 O O . HIS A 1 109 ? 6.327 -0.683 -7.283 1.00 97.50 109 HIS A O 1
ATOM 800 N N . LEU A 1 110 ? 5.940 0.395 -9.204 1.00 96.12 110 LEU A N 1
ATOM 801 C CA . LEU A 1 110 ? 7.297 0.899 -9.379 1.00 96.12 110 LEU A CA 1
ATOM 802 C C . LEU A 1 110 ? 7.244 2.380 -9.737 1.00 96.12 110 LEU A C 1
ATOM 804 O O . LEU A 1 110 ? 6.653 2.747 -10.750 1.00 96.12 110 LEU A O 1
ATOM 808 N N . ARG A 1 111 ? 7.949 3.202 -8.958 1.00 94.69 111 ARG A N 1
ATOM 809 C CA . ARG A 1 111 ? 8.235 4.601 -9.282 1.00 94.69 111 ARG A CA 1
ATOM 810 C C . ARG A 1 111 ? 9.714 4.800 -9.538 1.00 94.69 111 ARG A C 1
ATOM 812 O O . ARG A 1 111 ? 10.558 4.423 -8.723 1.00 94.69 111 ARG A O 1
ATOM 819 N N . SER A 1 112 ? 10.010 5.425 -10.666 1.00 91.81 112 SER A N 1
ATOM 820 C CA . SER A 1 112 ? 11.360 5.665 -11.145 1.00 91.81 112 SER A CA 1
ATOM 821 C C . SER A 1 112 ? 11.457 7.053 -11.758 1.00 91.81 112 SER A C 1
ATOM 823 O O . SER A 1 112 ? 10.606 7.453 -12.541 1.00 91.81 112 SER A O 1
ATOM 825 N N . PHE A 1 113 ? 12.531 7.766 -11.463 1.00 87.75 113 PHE A N 1
ATOM 826 C CA . PHE A 1 113 ? 12.924 8.978 -12.168 1.00 87.75 113 PHE A CA 1
ATOM 827 C C . PHE A 1 113 ? 14.440 9.081 -12.071 1.00 87.75 113 PHE A C 1
ATOM 829 O O . PHE A 1 113 ? 14.970 8.865 -10.981 1.00 87.75 113 PHE A O 1
ATOM 836 N N . GLU A 1 114 ? 15.112 9.334 -13.197 1.00 82.38 114 GLU A N 1
ATOM 837 C CA . GLU A 1 114 ? 16.580 9.275 -13.303 1.00 82.38 114 GLU A CA 1
ATOM 838 C C . GLU A 1 114 ? 17.147 8.000 -12.639 1.00 82.38 114 GLU A C 1
ATOM 840 O O . GLU A 1 114 ? 17.882 8.074 -11.656 1.00 82.38 114 GLU A O 1
ATOM 845 N N . PRO A 1 115 ? 16.744 6.802 -13.104 1.00 80.94 115 PRO A N 1
ATOM 846 C CA . PRO A 1 115 ? 17.059 5.545 -12.430 1.00 80.94 115 PRO A CA 1
ATOM 847 C C . PRO A 1 115 ? 18.565 5.293 -12.341 1.00 80.94 115 PRO A C 1
ATOM 849 O O . PRO A 1 115 ? 19.240 5.063 -13.344 1.00 80.94 115 PRO A O 1
ATOM 852 N N . GLU A 1 116 ? 19.076 5.255 -11.114 1.00 84.94 116 GLU A N 1
ATOM 853 C CA . GLU A 1 116 ? 20.479 4.928 -10.839 1.00 84.94 116 GLU A CA 1
ATOM 854 C C . GLU A 1 116 ? 20.661 3.483 -10.327 1.00 84.94 116 GLU A C 1
ATOM 856 O O . GLU A 1 116 ? 21.764 2.928 -10.406 1.00 84.94 116 GLU A O 1
ATOM 861 N N . ALA A 1 117 ? 19.584 2.846 -9.844 1.00 89.69 117 ALA A N 1
ATOM 862 C CA . ALA A 1 117 ? 19.638 1.473 -9.358 1.00 89.69 117 ALA A CA 1
ATOM 863 C C . ALA A 1 117 ? 19.933 0.484 -10.494 1.00 89.69 117 ALA A C 1
ATOM 865 O O . ALA A 1 117 ? 19.603 0.685 -11.661 1.00 89.69 117 ALA A O 1
ATOM 866 N N . THR A 1 118 ? 20.546 -0.649 -10.154 1.00 90.56 118 THR A N 1
ATOM 867 C CA . THR A 1 118 ? 20.754 -1.713 -11.145 1.00 90.56 118 THR A CA 1
ATOM 868 C C . THR A 1 118 ? 19.467 -2.506 -11.358 1.00 90.56 118 THR A C 1
ATOM 870 O O . THR A 1 118 ? 18.797 -2.860 -10.385 1.00 90.56 118 THR A O 1
ATOM 873 N N . THR A 1 119 ? 19.191 -2.900 -12.602 1.00 92.94 119 THR A N 1
ATOM 874 C CA . THR A 1 119 ? 18.044 -3.750 -12.962 1.00 92.94 119 THR A CA 1
ATOM 875 C C . THR A 1 119 ? 17.934 -5.005 -12.097 1.00 92.94 119 THR A C 1
ATOM 877 O O . THR A 1 119 ? 16.848 -5.336 -11.631 1.00 92.94 119 THR A O 1
ATOM 880 N N . ASP A 1 120 ? 19.053 -5.671 -11.799 1.00 92.50 120 ASP A N 1
ATOM 881 C CA . ASP A 1 120 ? 19.065 -6.881 -10.967 1.00 92.50 120 ASP A CA 1
ATOM 882 C C . ASP A 1 120 ? 18.553 -6.643 -9.537 1.00 92.50 120 ASP A C 1
ATOM 884 O O . ASP A 1 120 ? 18.007 -7.560 -8.926 1.00 92.50 120 ASP A O 1
ATOM 888 N N . VAL A 1 121 ? 18.742 -5.444 -8.972 1.00 90.56 121 VAL A N 1
ATOM 889 C CA . VAL A 1 121 ? 18.211 -5.106 -7.641 1.00 90.56 121 VAL A CA 1
ATOM 890 C C . VAL A 1 121 ? 16.697 -4.955 -7.727 1.00 90.56 121 VAL A C 1
ATOM 892 O O . VAL A 1 121 ? 15.992 -5.645 -6.999 1.00 90.56 121 VAL A O 1
ATOM 895 N N . VAL A 1 122 ? 16.204 -4.134 -8.657 1.00 92.31 122 VAL A N 1
ATOM 896 C CA . VAL A 1 122 ? 14.766 -3.866 -8.829 1.00 92.31 122 VAL A CA 1
ATOM 897 C C . VAL A 1 122 ? 13.995 -5.148 -9.141 1.00 92.31 122 VAL A C 1
ATOM 899 O O . VAL A 1 122 ? 12.981 -5.440 -8.517 1.00 92.31 122 VAL A O 1
ATOM 902 N N . VAL A 1 123 ? 14.512 -5.980 -10.047 1.00 93.19 123 VAL A N 1
ATOM 903 C CA . VAL A 1 123 ? 13.878 -7.246 -10.444 1.00 93.19 123 VAL A CA 1
ATOM 904 C C . VAL A 1 123 ? 13.762 -8.228 -9.274 1.00 93.19 123 VAL A C 1
ATOM 906 O O . VAL A 1 123 ? 12.806 -9.002 -9.211 1.00 93.19 123 VAL A O 1
ATOM 909 N N . ARG A 1 124 ? 14.694 -8.213 -8.313 1.00 90.06 124 ARG A N 1
ATOM 910 C CA . ARG A 1 124 ? 14.554 -9.040 -7.104 1.00 90.06 124 ARG A CA 1
ATOM 911 C C . ARG A 1 124 ? 13.382 -8.595 -6.237 1.00 90.06 124 ARG A C 1
ATOM 913 O O . ARG A 1 124 ? 12.703 -9.465 -5.702 1.00 90.06 124 ARG A O 1
ATOM 920 N N . GLU A 1 125 ? 13.119 -7.296 -6.138 1.00 91.06 125 GLU A N 1
ATOM 921 C CA . GLU A 1 125 ? 11.983 -6.781 -5.363 1.00 91.06 125 GLU A CA 1
ATOM 922 C C . GLU A 1 125 ? 10.641 -7.190 -5.986 1.00 91.06 125 GLU A C 1
ATOM 924 O O . GLU A 1 125 ? 9.718 -7.581 -5.278 1.00 91.06 125 GLU A O 1
ATOM 929 N N . TRP A 1 126 ? 10.551 -7.237 -7.317 1.00 91.50 126 TRP A N 1
ATOM 930 C CA . TRP A 1 126 ? 9.348 -7.707 -8.020 1.00 91.50 126 TRP A CA 1
ATOM 931 C C . TRP A 1 126 ? 8.958 -9.149 -7.681 1.00 91.50 126 TRP A C 1
ATOM 933 O O . TRP A 1 126 ? 7.774 -9.480 -7.603 1.00 91.50 126 TRP A O 1
ATOM 943 N N . ALA A 1 127 ? 9.943 -10.020 -7.455 1.00 90.19 127 ALA A N 1
ATOM 944 C CA . ALA A 1 127 ? 9.688 -11.402 -7.056 1.00 90.19 127 ALA A CA 1
ATOM 945 C C . ALA A 1 127 ? 9.036 -11.519 -5.672 1.00 90.19 127 ALA A C 1
ATOM 947 O O . ALA A 1 127 ? 8.287 -12.470 -5.438 1.00 90.19 127 ALA A O 1
ATOM 948 N N . LEU A 1 128 ? 9.280 -10.554 -4.776 1.00 90.06 128 LEU A N 1
ATOM 949 C CA . LEU A 1 128 ? 8.743 -10.585 -3.415 1.00 90.06 128 LEU A CA 1
ATOM 950 C C . LEU A 1 128 ? 7.224 -10.548 -3.404 1.00 90.06 128 LEU A C 1
ATOM 952 O O . LEU A 1 128 ? 6.617 -11.209 -2.571 1.00 90.06 128 LEU A O 1
ATOM 956 N N . ALA A 1 129 ? 6.599 -9.832 -4.337 1.00 88.25 129 ALA A N 1
ATOM 957 C CA . ALA A 1 129 ? 5.147 -9.746 -4.382 1.00 88.25 129 ALA A CA 1
ATOM 958 C C . ALA A 1 129 ? 4.499 -11.119 -4.574 1.00 88.25 129 ALA A C 1
ATOM 960 O O . ALA A 1 129 ? 3.530 -11.443 -3.893 1.00 88.25 129 ALA A O 1
ATOM 961 N N . HIS A 1 130 ? 5.056 -11.955 -5.454 1.00 91.81 130 HIS A N 1
ATOM 962 C CA . HIS A 1 130 ? 4.581 -13.326 -5.641 1.00 91.81 130 HIS A CA 1
ATOM 963 C C . HIS A 1 130 ? 4.819 -14.192 -4.397 1.00 91.81 130 HIS A C 1
ATOM 965 O O . HIS A 1 130 ? 3.956 -14.991 -4.018 1.00 91.81 130 HIS A O 1
ATOM 971 N N . ASP A 1 131 ? 5.985 -14.044 -3.771 1.00 91.19 131 ASP A N 1
ATOM 972 C CA . ASP A 1 131 ? 6.367 -14.845 -2.609 1.00 91.19 131 ASP A CA 1
ATOM 973 C C . ASP A 1 131 ? 5.511 -14.496 -1.379 1.00 91.19 131 ASP A C 1
ATOM 975 O O . ASP A 1 131 ? 5.057 -15.391 -0.668 1.00 91.19 131 ASP A O 1
ATOM 979 N N . VAL A 1 132 ? 5.194 -13.215 -1.184 1.00 91.75 132 VAL A N 1
ATOM 980 C CA . VAL A 1 132 ? 4.337 -12.718 -0.096 1.00 91.75 132 VAL A CA 1
ATOM 981 C C . VAL A 1 132 ? 2.854 -12.995 -0.367 1.00 91.75 132 VAL A C 1
ATOM 983 O O . VAL A 1 132 ? 2.103 -13.314 0.556 1.00 91.75 132 VAL A O 1
ATOM 986 N N . ALA A 1 133 ? 2.413 -12.954 -1.629 1.00 90.62 133 ALA A N 1
ATOM 987 C CA . ALA A 1 133 ? 1.018 -13.205 -2.007 1.00 90.62 133 ALA A CA 1
ATOM 988 C C . ALA A 1 133 ? 0.529 -14.639 -1.715 1.00 90.62 133 ALA A C 1
ATOM 990 O O . ALA A 1 133 ? -0.667 -14.904 -1.807 1.00 90.62 133 ALA A O 1
ATOM 991 N N . GLN A 1 134 ? 1.403 -15.575 -1.328 1.00 83.81 134 GLN A N 1
ATOM 992 C CA . GLN A 1 134 ? 0.993 -16.945 -0.983 1.00 83.81 134 GLN A CA 1
ATOM 993 C C . GLN A 1 134 ? 0.002 -16.999 0.196 1.00 83.81 134 GLN A C 1
ATOM 995 O O . GLN A 1 134 ? -0.809 -17.924 0.278 1.00 83.81 134 GLN A O 1
ATOM 1000 N N . ASP A 1 135 ? 0.036 -15.995 1.075 1.00 81.69 135 ASP A N 1
ATOM 1001 C CA . ASP A 1 135 ? -0.783 -15.919 2.289 1.00 81.69 135 ASP A CA 1
ATOM 1002 C C . ASP A 1 135 ? -1.973 -14.938 2.173 1.00 81.69 135 ASP A C 1
ATOM 1004 O O . ASP A 1 135 ? -2.757 -14.794 3.119 1.00 81.69 135 ASP A O 1
ATOM 1008 N N . GLY A 1 136 ? -2.150 -14.262 1.032 1.00 92.50 136 GLY A N 1
ATOM 1009 C CA . GLY A 1 136 ? -3.163 -13.216 0.877 1.00 92.50 136 GLY A CA 1
ATOM 1010 C C . GLY A 1 136 ? -3.004 -12.384 -0.394 1.00 92.50 136 GLY A C 1
ATOM 1011 O O . GLY A 1 136 ? -2.724 -12.909 -1.465 1.00 92.50 136 GLY A O 1
ATOM 1012 N N . ALA A 1 137 ? -3.235 -11.080 -0.284 1.00 96.12 137 ALA A N 1
ATOM 1013 C CA . ALA A 1 137 ? -2.987 -10.115 -1.348 1.00 96.12 137 ALA A CA 1
ATOM 1014 C C . ALA A 1 137 ? -1.772 -9.265 -0.975 1.00 96.12 137 ALA A C 1
ATOM 1016 O O . ALA A 1 137 ? -1.774 -8.642 0.085 1.00 96.12 137 ALA A O 1
ATOM 1017 N N . ALA A 1 138 ? -0.742 -9.249 -1.815 1.00 96.56 138 ALA A N 1
ATOM 1018 C CA . ALA A 1 138 ? 0.456 -8.451 -1.581 1.00 96.56 138 ALA A CA 1
ATOM 1019 C C . ALA A 1 138 ? 0.368 -7.128 -2.346 1.00 96.56 138 ALA A C 1
ATOM 1021 O O . ALA A 1 138 ? 0.030 -7.128 -3.527 1.00 96.56 138 ALA A O 1
ATOM 1022 N N . ALA A 1 139 ? 0.703 -6.025 -1.690 1.00 96.88 139 ALA A N 1
ATOM 1023 C CA . ALA A 1 139 ? 1.047 -4.766 -2.334 1.00 96.88 139 ALA A CA 1
ATOM 1024 C C . ALA A 1 139 ? 2.538 -4.520 -2.099 1.00 96.88 139 ALA A C 1
ATOM 1026 O O . ALA A 1 139 ? 2.987 -4.549 -0.952 1.00 96.88 139 ALA A O 1
ATOM 1027 N N . VAL A 1 140 ? 3.299 -4.355 -3.176 1.00 96.25 140 VAL A N 1
ATOM 1028 C CA . VAL A 1 140 ? 4.735 -4.068 -3.122 1.00 96.25 140 VAL A CA 1
ATOM 1029 C C . VAL A 1 140 ? 4.990 -2.774 -3.869 1.00 96.25 140 VAL A C 1
ATOM 1031 O O . VAL A 1 140 ? 4.842 -2.74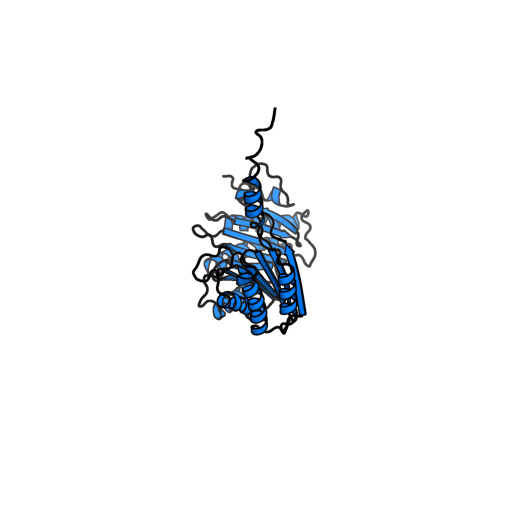4 -5.086 1.00 96.25 140 VAL A O 1
ATOM 1034 N N . ASP A 1 141 ? 5.369 -1.724 -3.152 1.00 95.88 141 ASP A N 1
ATOM 1035 C CA . ASP A 1 141 ? 5.709 -0.422 -3.714 1.00 95.88 141 ASP A CA 1
ATOM 1036 C C . ASP A 1 141 ? 7.230 -0.279 -3.767 1.00 95.88 141 ASP A C 1
ATOM 1038 O O . ASP A 1 141 ? 7.902 -0.288 -2.739 1.00 95.88 141 ASP A O 1
ATOM 1042 N N . ILE A 1 142 ? 7.786 -0.155 -4.969 1.00 94.94 142 ILE A N 1
ATOM 1043 C CA . ILE A 1 142 ? 9.223 -0.047 -5.216 1.00 94.94 142 ILE A CA 1
ATOM 1044 C C . ILE A 1 142 ? 9.524 1.384 -5.645 1.00 94.94 142 ILE A C 1
ATOM 1046 O O . ILE A 1 142 ? 9.026 1.860 -6.664 1.00 94.94 142 ILE A O 1
ATOM 1050 N N . MET A 1 143 ? 10.376 2.062 -4.886 1.00 92.88 143 MET A N 1
ATOM 1051 C CA . MET A 1 143 ? 10.855 3.400 -5.200 1.00 92.88 143 MET A CA 1
ATOM 1052 C C . MET A 1 143 ? 12.321 3.332 -5.613 1.00 92.88 143 MET A C 1
ATOM 1054 O O . MET A 1 143 ? 13.143 2.760 -4.896 1.00 92.88 143 MET A O 1
ATOM 1058 N N . THR A 1 144 ? 12.660 3.947 -6.745 1.00 92.75 144 THR A N 1
ATOM 1059 C CA . THR A 1 144 ? 14.060 4.161 -7.156 1.00 92.75 144 THR A CA 1
ATOM 1060 C C . THR A 1 144 ? 14.412 5.634 -7.341 1.00 92.75 144 THR A C 1
ATOM 1062 O O . THR A 1 144 ? 15.552 5.955 -7.663 1.00 92.75 144 THR A O 1
ATOM 1065 N N . GLN A 1 145 ? 13.444 6.533 -7.163 1.00 87.75 145 GLN A N 1
ATOM 1066 C CA . GLN A 1 145 ? 13.640 7.976 -7.254 1.00 87.75 145 GLN A CA 1
ATOM 1067 C C . GLN A 1 145 ? 14.162 8.530 -5.927 1.00 87.75 145 GLN A C 1
ATOM 1069 O O . GLN A 1 145 ? 13.575 8.281 -4.875 1.00 87.75 145 GLN A O 1
ATOM 1074 N N . ASP A 1 146 ? 15.249 9.304 -5.988 1.00 83.69 146 ASP A N 1
ATOM 1075 C CA . ASP A 1 146 ? 15.843 10.007 -4.841 1.00 83.69 146 ASP A CA 1
ATOM 1076 C C . ASP A 1 146 ? 16.178 9.104 -3.633 1.00 83.69 146 ASP A C 1
ATOM 1078 O O . ASP A 1 146 ? 16.313 9.575 -2.498 1.00 83.69 146 ASP A O 1
ATOM 1082 N N . VAL A 1 147 ? 16.357 7.798 -3.861 1.00 85.00 147 VAL A N 1
ATOM 1083 C CA . VAL A 1 147 ? 16.635 6.839 -2.790 1.00 85.00 147 VAL A CA 1
ATOM 1084 C C . VAL A 1 147 ? 18.122 6.857 -2.427 1.00 85.00 147 VAL A C 1
ATOM 1086 O O . VAL A 1 147 ? 18.975 6.498 -3.244 1.00 85.00 147 VAL A O 1
ATOM 1089 N N . PRO A 1 148 ? 18.484 7.216 -1.182 1.00 81.06 148 PRO A N 1
ATOM 1090 C CA . PRO A 1 148 ? 19.873 7.220 -0.761 1.00 81.06 148 PRO A CA 1
ATOM 1091 C C . PRO A 1 148 ? 20.389 5.793 -0.538 1.00 81.06 148 PRO A C 1
ATOM 1093 O O . PRO A 1 148 ? 19.737 4.966 0.091 1.00 81.06 148 PRO A O 1
ATOM 1096 N N . GLY A 1 149 ? 21.629 5.530 -0.941 1.00 80.38 149 GLY A N 1
ATOM 1097 C CA . GLY A 1 149 ? 22.311 4.268 -0.650 1.00 80.38 149 GLY A CA 1
ATOM 1098 C C . GLY A 1 149 ? 23.017 3.700 -1.875 1.00 80.38 149 GLY A C 1
ATOM 1099 O O . GLY A 1 149 ? 22.917 4.266 -2.954 1.00 80.38 149 GLY A O 1
ATOM 1100 N N . PRO A 1 150 ? 23.772 2.603 -1.721 1.00 79.69 150 PRO A N 1
ATOM 1101 C CA . PRO A 1 150 ? 24.506 2.002 -2.834 1.00 79.69 150 PRO A CA 1
ATOM 1102 C C . PRO A 1 150 ? 23.598 1.309 -3.858 1.00 79.69 150 PRO A C 1
ATOM 1104 O O . PRO A 1 150 ? 23.997 1.178 -5.009 1.00 79.69 150 PRO A O 1
ATOM 1107 N N . ASP A 1 151 ? 22.412 0.872 -3.433 1.00 84.94 151 ASP A N 1
ATOM 1108 C CA . ASP A 1 151 ? 21.488 0.110 -4.274 1.00 84.94 151 ASP A CA 1
ATOM 1109 C C . ASP A 1 151 ? 20.355 0.976 -4.849 1.00 84.94 151 ASP A C 1
ATOM 1111 O O . ASP A 1 151 ? 19.698 0.517 -5.771 1.00 84.94 151 ASP A O 1
ATOM 1115 N N . GLN A 1 152 ? 20.132 2.192 -4.318 1.00 89.19 152 GLN A N 1
ATOM 1116 C CA . GLN A 1 152 ? 19.106 3.162 -4.762 1.00 89.19 152 GLN A CA 1
ATOM 1117 C C . GLN A 1 152 ? 17.691 2.571 -4.932 1.00 89.19 152 GLN A C 1
ATOM 1119 O O . GLN A 1 152 ? 16.937 2.977 -5.812 1.00 89.19 152 GLN A O 1
ATOM 1124 N N . VAL A 1 153 ? 17.320 1.613 -4.076 1.00 91.00 153 VAL A N 1
ATOM 1125 C CA . VAL A 1 153 ? 15.974 1.025 -4.026 1.00 91.00 153 VAL A CA 1
ATOM 1126 C C . VAL A 1 153 ? 15.467 1.018 -2.588 1.00 91.00 153 VAL A C 1
ATOM 1128 O O . VAL A 1 153 ? 16.171 0.560 -1.684 1.00 91.00 153 VAL A O 1
ATOM 1131 N N . GLU A 1 154 ? 14.253 1.528 -2.399 1.00 90.94 154 GLU A N 1
ATOM 1132 C CA . GLU A 1 154 ? 13.447 1.415 -1.180 1.00 90.94 154 GLU A CA 1
ATOM 1133 C C . GLU A 1 154 ? 12.168 0.651 -1.548 1.00 90.94 154 GLU A C 1
ATOM 1135 O O . GLU A 1 154 ? 11.676 0.761 -2.675 1.00 90.94 154 GLU A O 1
ATOM 1140 N N . THR A 1 155 ? 11.672 -0.211 -0.662 1.00 92.75 155 THR A N 1
ATOM 1141 C CA . THR A 1 155 ? 10.523 -1.070 -0.985 1.00 92.75 155 THR A CA 1
ATOM 1142 C C . THR A 1 155 ? 9.596 -1.219 0.207 1.00 92.75 155 THR A C 1
ATOM 1144 O O . THR A 1 155 ? 10.010 -1.734 1.238 1.00 92.75 155 THR A O 1
ATOM 1147 N N . ASP A 1 156 ? 8.335 -0.838 0.050 1.00 93.75 156 ASP A N 1
ATOM 1148 C CA . ASP A 1 156 ? 7.291 -1.084 1.040 1.00 93.75 156 ASP A CA 1
ATOM 1149 C C . ASP A 1 156 ? 6.511 -2.342 0.656 1.00 93.75 156 ASP A C 1
ATOM 1151 O O . ASP A 1 156 ? 6.068 -2.498 -0.482 1.00 93.75 156 ASP A O 1
ATOM 1155 N N . VAL A 1 157 ? 6.329 -3.255 1.609 1.00 95.38 157 VAL A N 1
ATOM 1156 C CA . VAL A 1 157 ? 5.580 -4.500 1.418 1.00 95.38 157 VAL A CA 1
ATOM 1157 C C . VAL A 1 157 ? 4.419 -4.553 2.399 1.00 95.38 157 VAL A C 1
ATOM 1159 O O . VAL A 1 157 ? 4.623 -4.594 3.611 1.00 95.38 157 VAL A O 1
ATOM 1162 N N . VAL A 1 158 ? 3.193 -4.634 1.883 1.00 96.31 158 VAL A N 1
ATOM 1163 C CA . VAL A 1 158 ? 1.980 -4.815 2.688 1.00 96.31 158 VAL A CA 1
ATOM 1164 C C . VAL A 1 158 ? 1.257 -6.095 2.282 1.00 96.31 158 VAL A C 1
ATOM 1166 O O . VAL A 1 158 ? 0.760 -6.224 1.163 1.00 96.31 158 VAL A O 1
ATOM 1169 N N . LEU A 1 159 ? 1.138 -7.039 3.218 1.00 97.62 159 LEU A N 1
ATOM 1170 C CA . LEU A 1 159 ? 0.309 -8.234 3.059 1.00 97.62 159 LEU A CA 1
ATOM 1171 C C . LEU A 1 159 ? -1.096 -7.987 3.620 1.00 97.62 159 LEU A C 1
ATOM 1173 O O . LEU A 1 159 ? -1.285 -7.824 4.823 1.00 97.62 159 LEU A O 1
ATOM 1177 N N . THR A 1 160 ? -2.108 -8.038 2.762 1.00 97.44 160 THR A N 1
ATOM 1178 C CA . THR A 1 160 ? -3.516 -8.034 3.169 1.00 97.44 160 THR A CA 1
ATOM 1179 C C . THR A 1 160 ? -4.035 -9.463 3.299 1.00 97.44 160 THR A C 1
ATOM 1181 O O . THR A 1 160 ? -4.077 -10.228 2.333 1.00 97.44 160 THR A O 1
ATOM 1184 N N . LEU A 1 161 ? -4.465 -9.825 4.503 1.00 96.75 161 LEU A N 1
ATOM 1185 C CA . LEU A 1 161 ? -4.968 -11.149 4.834 1.00 96.75 161 LEU A CA 1
ATOM 1186 C C . LEU A 1 161 ? -6.418 -11.354 4.370 1.00 96.75 161 LEU A C 1
ATOM 1188 O O . LEU A 1 161 ? -7.215 -10.426 4.220 1.00 96.75 161 LEU A O 1
ATOM 1192 N N . GLY A 1 162 ? -6.779 -12.621 4.167 1.00 93.25 162 GLY A N 1
ATOM 1193 C CA . GLY A 1 162 ? -8.104 -13.019 3.697 1.00 93.25 162 GLY A CA 1
ATOM 1194 C C . GLY A 1 162 ? -9.255 -12.708 4.666 1.00 93.25 162 GLY A C 1
ATOM 1195 O O . GLY A 1 162 ? -9.075 -12.329 5.823 1.00 93.25 162 GLY A O 1
ATOM 1196 N N . LYS A 1 163 ? -10.491 -12.918 4.197 1.00 90.81 163 LYS A N 1
ATOM 1197 C CA . LYS A 1 163 ? -11.715 -12.683 4.984 1.00 90.81 163 LYS A CA 1
ATOM 1198 C C . LYS A 1 163 ? -11.717 -13.457 6.306 1.00 90.81 163 LYS A C 1
ATOM 1200 O O . LYS A 1 163 ? -11.367 -14.631 6.341 1.00 90.81 163 LYS A O 1
ATOM 1205 N N . GLY A 1 164 ? -12.244 -12.821 7.351 1.00 89.81 164 GLY A N 1
ATOM 1206 C CA . GLY A 1 164 ? -12.412 -13.435 8.673 1.00 89.81 164 GLY A CA 1
ATOM 1207 C C . GLY A 1 164 ? -11.169 -13.376 9.556 1.00 89.81 164 GLY A C 1
ATOM 1208 O O . GLY A 1 164 ? -11.259 -13.784 10.708 1.00 89.81 164 GLY A O 1
ATOM 1209 N N . THR A 1 165 ? -10.063 -12.839 9.042 1.00 94.50 165 THR A N 1
ATOM 1210 C CA . THR A 1 165 ? -8.885 -12.523 9.848 1.00 94.50 165 THR A CA 1
ATOM 1211 C C . THR A 1 165 ? -9.116 -11.293 10.707 1.00 94.50 165 THR A C 1
ATOM 1213 O O . THR A 1 165 ? -9.965 -10.442 10.390 1.00 94.50 165 THR A O 1
ATOM 1216 N N . GLY A 1 166 ? -8.364 -11.228 11.796 1.00 93.06 166 GLY A N 1
ATOM 1217 C CA . GLY A 1 166 ? -8.292 -10.061 12.644 1.00 93.06 166 GLY A CA 1
ATOM 1218 C C . GLY A 1 166 ? -6.907 -9.811 13.205 1.00 93.06 166 GLY A C 1
ATOM 1219 O O . GLY A 1 166 ? -5.904 -10.349 12.744 1.00 93.06 166 GLY A O 1
ATOM 1220 N N . ALA A 1 167 ? -6.860 -8.973 14.222 1.00 92.69 167 ALA A N 1
ATOM 1221 C CA . ALA A 1 167 ? -5.615 -8.454 14.754 1.00 92.69 167 ALA A CA 1
ATOM 1222 C C . ALA A 1 167 ? -4.610 -9.518 15.263 1.00 92.69 167 ALA A C 1
ATOM 1224 O O . ALA A 1 167 ? -3.406 -9.339 15.110 1.00 92.69 167 ALA A O 1
ATOM 1225 N N . ASP A 1 168 ? -5.061 -10.646 15.815 1.00 95.19 168 ASP A N 1
ATOM 1226 C CA . ASP A 1 168 ? -4.142 -11.724 16.227 1.00 95.19 168 ASP A CA 1
ATOM 1227 C C . ASP A 1 168 ? -3.473 -12.402 15.012 1.00 95.19 168 ASP A C 1
ATOM 1229 O O . ASP A 1 168 ? -2.325 -12.844 15.091 1.00 95.19 168 ASP A O 1
ATOM 1233 N N . ASP A 1 169 ? -4.160 -12.436 13.863 1.00 97.00 169 ASP A N 1
ATOM 1234 C CA . ASP A 1 169 ? -3.601 -12.945 12.609 1.00 97.00 169 ASP A CA 1
ATOM 1235 C C . ASP A 1 169 ? -2.543 -11.992 12.032 1.00 97.00 169 ASP A C 1
ATOM 1237 O O . ASP A 1 169 ? -1.602 -12.462 11.393 1.00 97.00 169 ASP A O 1
ATOM 1241 N N . VAL A 1 170 ? -2.659 -10.679 12.282 1.00 96.69 170 VAL A N 1
ATOM 1242 C CA . VAL A 1 170 ? -1.653 -9.673 11.888 1.00 96.69 170 VAL A CA 1
ATOM 1243 C C . VAL A 1 170 ? -0.319 -9.975 12.564 1.00 96.69 170 VAL A C 1
ATOM 1245 O O . VAL A 1 170 ? 0.684 -10.134 11.871 1.00 96.69 170 VAL A O 1
ATOM 1248 N N . SER A 1 171 ? -0.307 -10.133 13.894 1.00 95.75 171 SER A N 1
ATOM 1249 C CA . SER A 1 171 ? 0.908 -10.492 14.640 1.00 95.75 171 SER A CA 1
ATOM 1250 C C . SER A 1 171 ? 1.498 -11.813 14.145 1.00 95.75 171 SER A C 1
ATOM 1252 O O . SER A 1 171 ? 2.684 -11.892 13.844 1.00 95.75 171 SER A O 1
ATOM 1254 N N . ALA A 1 172 ? 0.662 -12.843 13.979 1.00 96.25 172 ALA A N 1
ATOM 1255 C CA . ALA A 1 172 ? 1.127 -14.148 13.519 1.00 96.25 172 ALA A CA 1
ATOM 1256 C C . ALA A 1 172 ? 1.688 -14.122 12.085 1.00 96.25 172 ALA A C 1
ATOM 1258 O O . ALA A 1 172 ? 2.577 -14.909 11.760 1.00 96.25 172 ALA A O 1
ATOM 1259 N N . ALA A 1 173 ? 1.157 -13.269 11.208 1.00 96.75 173 ALA A N 1
ATOM 1260 C CA . ALA A 1 173 ? 1.665 -13.097 9.852 1.00 96.75 173 ALA A CA 1
ATOM 1261 C C . ALA A 1 173 ? 2.978 -12.302 9.830 1.00 96.75 173 ALA A C 1
ATOM 1263 O O . ALA A 1 173 ? 3.894 -12.709 9.120 1.00 96.75 173 ALA A O 1
ATOM 1264 N N . LEU A 1 174 ? 3.105 -11.243 10.639 1.00 95.50 174 LEU A N 1
ATOM 1265 C CA . LEU A 1 174 ? 4.362 -10.503 10.799 1.00 95.50 174 LEU A CA 1
ATOM 1266 C C . LEU A 1 174 ? 5.490 -11.417 11.287 1.00 95.50 174 LEU A C 1
ATOM 1268 O O . LEU A 1 174 ? 6.533 -11.465 10.642 1.00 95.50 174 LEU A O 1
ATOM 1272 N N . ASP A 1 175 ? 5.246 -12.233 12.318 1.00 94.75 175 ASP A N 1
ATOM 1273 C CA . ASP A 1 175 ? 6.228 -13.204 12.824 1.00 94.75 175 ASP A CA 1
ATOM 1274 C C . ASP A 1 175 ? 6.689 -14.184 11.731 1.00 94.75 175 ASP A C 1
ATOM 1276 O O . ASP A 1 175 ? 7.859 -14.571 11.670 1.00 94.75 175 ASP A O 1
ATOM 1280 N N . ARG A 1 176 ? 5.767 -14.632 10.863 1.00 94.56 176 ARG A N 1
ATOM 1281 C CA . ARG A 1 176 ? 6.108 -15.523 9.742 1.00 94.56 176 ARG A CA 1
ATOM 1282 C C . ARG A 1 176 ? 6.935 -14.805 8.684 1.00 94.56 176 ARG A C 1
ATOM 1284 O O . ARG A 1 176 ? 7.922 -15.378 8.225 1.00 94.56 176 ARG A O 1
ATOM 1291 N N . LEU A 1 177 ? 6.531 -13.598 8.291 1.00 93.69 177 LEU A N 1
ATOM 1292 C CA . LEU A 1 177 ? 7.252 -12.800 7.302 1.00 93.69 177 LEU A CA 1
ATOM 1293 C C . LEU A 1 177 ? 8.660 -12.465 7.805 1.00 93.69 177 LEU A C 1
ATOM 1295 O O . LEU A 1 177 ? 9.619 -12.626 7.056 1.00 93.69 177 LEU A O 1
ATOM 1299 N N . GLU A 1 178 ? 8.816 -12.118 9.083 1.00 93.38 178 GLU A N 1
ATOM 1300 C CA . GLU A 1 178 ? 10.124 -11.861 9.687 1.00 93.38 178 GLU A CA 1
ATOM 1301 C C . GLU A 1 178 ? 10.997 -13.125 9.700 1.00 93.38 178 GLU A C 1
ATOM 1303 O O . GLU A 1 178 ? 12.170 -13.081 9.335 1.00 93.38 178 GLU A O 1
ATOM 1308 N N . GLN A 1 179 ? 10.438 -14.294 10.022 1.00 92.44 179 GLN A N 1
ATOM 1309 C CA . GLN A 1 179 ? 11.185 -15.558 9.950 1.00 92.44 179 GLN A CA 1
ATOM 1310 C C . GLN A 1 179 ? 11.647 -15.908 8.528 1.00 92.44 179 GLN A C 1
ATOM 1312 O O . GLN A 1 179 ? 12.684 -16.555 8.366 1.00 92.44 179 GLN A O 1
ATOM 1317 N N . GLN A 1 180 ? 10.880 -15.523 7.507 1.00 91.19 180 GLN A N 1
ATOM 1318 C CA . GLN A 1 180 ? 11.176 -15.822 6.104 1.00 91.19 180 GLN A CA 1
ATOM 1319 C C . GLN A 1 180 ? 12.111 -14.788 5.462 1.00 91.19 180 GLN A C 1
ATOM 1321 O O . GLN A 1 180 ? 12.962 -15.165 4.655 1.00 91.19 180 GLN A O 1
ATOM 1326 N N . HIS A 1 181 ? 11.984 -13.511 5.835 1.00 89.44 181 HIS A N 1
ATOM 1327 C CA . HIS A 1 181 ? 12.603 -12.380 5.135 1.00 89.44 181 HIS A CA 1
ATOM 1328 C C . HIS A 1 181 ? 13.441 -11.449 6.033 1.00 89.44 181 HIS A C 1
ATOM 1330 O O . HIS A 1 181 ? 14.148 -10.584 5.520 1.00 89.44 181 HIS A O 1
ATOM 1336 N N . GLY A 1 182 ? 13.415 -11.617 7.358 1.00 82.56 182 GLY A N 1
ATOM 1337 C CA . GLY A 1 182 ? 14.010 -10.687 8.329 1.00 82.56 182 GLY A CA 1
ATOM 1338 C C . GLY A 1 182 ? 15.536 -10.702 8.427 1.00 82.56 182 GLY A C 1
ATOM 1339 O O . GLY A 1 182 ? 16.112 -9.824 9.061 1.00 82.56 182 GLY A O 1
ATOM 1340 N N . ALA A 1 183 ? 16.218 -11.664 7.799 1.00 68.19 183 ALA A N 1
ATOM 1341 C CA . ALA A 1 183 ? 17.669 -11.807 7.926 1.00 68.19 183 ALA A CA 1
ATOM 1342 C C . ALA A 1 183 ? 18.479 -10.635 7.336 1.00 68.19 183 ALA A C 1
ATOM 1344 O O . ALA A 1 183 ? 19.618 -10.454 7.758 1.00 68.19 183 ALA A O 1
ATOM 1345 N N . ASP A 1 184 ? 17.930 -9.857 6.390 1.00 58.22 184 ASP A N 1
ATOM 1346 C CA . ASP A 1 184 ? 18.772 -9.043 5.501 1.00 58.22 184 ASP A CA 1
ATOM 1347 C C . ASP A 1 184 ? 18.188 -7.710 4.988 1.00 58.22 184 ASP A C 1
ATOM 1349 O O . ASP A 1 184 ? 18.797 -7.139 4.084 1.00 58.22 184 ASP A O 1
ATOM 1353 N N . ASP A 1 185 ? 17.078 -7.145 5.497 1.00 66.81 185 ASP A N 1
ATOM 1354 C CA . ASP A 1 185 ? 16.567 -5.921 4.841 1.00 66.81 185 ASP A CA 1
ATOM 1355 C C . ASP A 1 185 ? 16.031 -4.779 5.703 1.00 66.81 185 ASP A C 1
ATOM 1357 O O . ASP A 1 185 ? 14.833 -4.580 5.870 1.00 66.81 185 ASP A O 1
ATOM 1361 N N . ALA A 1 186 ? 16.967 -3.936 6.146 1.00 70.25 186 ALA A N 1
ATOM 1362 C CA . ALA A 1 186 ? 16.685 -2.617 6.709 1.00 70.25 186 ALA A CA 1
ATOM 1363 C C . ALA A 1 186 ? 16.173 -1.590 5.673 1.00 70.25 186 ALA A C 1
ATOM 1365 O O . ALA A 1 186 ? 15.843 -0.471 6.060 1.00 70.25 186 ALA A O 1
ATOM 1366 N N . ARG A 1 187 ? 16.147 -1.925 4.373 1.00 76.88 187 ARG A N 1
ATOM 1367 C CA . ARG A 1 187 ? 15.671 -1.028 3.300 1.00 76.88 187 ARG A CA 1
ATOM 1368 C C . ARG A 1 187 ? 14.218 -1.284 2.918 1.00 76.88 187 ARG A C 1
ATOM 1370 O O . ARG A 1 187 ? 13.688 -0.559 2.082 1.00 76.88 187 ARG A O 1
ATOM 1377 N N . ARG A 1 188 ? 13.610 -2.333 3.479 1.00 88.75 188 ARG A N 1
ATOM 1378 C CA . ARG A 1 188 ? 12.211 -2.660 3.231 1.00 88.75 188 ARG A CA 1
ATOM 1379 C C . ARG A 1 188 ? 11.340 -2.216 4.380 1.00 88.75 188 ARG A C 1
ATOM 1381 O O . ARG A 1 188 ? 11.653 -2.564 5.517 1.00 88.75 188 ARG A O 1
ATOM 1388 N N . GLY A 1 189 ? 10.249 -1.538 4.076 1.00 92.44 189 GLY A N 1
ATOM 1389 C CA . GLY A 1 189 ? 9.126 -1.412 4.982 1.00 92.44 189 GLY A CA 1
ATOM 1390 C C . GLY A 1 189 ? 8.276 -2.673 4.941 1.00 92.44 189 GLY A C 1
ATOM 1391 O O . GLY A 1 189 ? 8.059 -3.257 3.878 1.00 92.44 189 GLY A O 1
ATOM 1392 N N . TRP A 1 190 ? 7.805 -3.119 6.101 1.00 95.00 190 TRP A N 1
ATOM 1393 C CA . TRP A 1 190 ? 6.947 -4.296 6.212 1.00 95.00 190 TRP A CA 1
ATOM 1394 C C . TRP A 1 190 ? 5.659 -3.961 6.936 1.00 95.00 190 TRP A C 1
ATOM 1396 O O . TRP A 1 190 ? 5.663 -3.308 7.981 1.00 95.00 190 TRP A O 1
ATOM 1406 N N . GLY A 1 191 ? 4.555 -4.477 6.407 1.00 95.69 191 GLY A N 1
ATOM 1407 C CA . GLY A 1 191 ? 3.247 -4.348 7.012 1.00 95.69 191 GLY A CA 1
ATOM 1408 C C . GLY A 1 191 ? 2.307 -5.504 6.720 1.00 95.69 191 GLY A C 1
ATOM 1409 O O . GLY A 1 191 ? 2.436 -6.234 5.737 1.00 95.69 191 GLY A O 1
ATOM 1410 N N . VAL A 1 192 ? 1.321 -5.653 7.598 1.00 97.38 192 VAL A N 1
ATOM 1411 C CA . VAL A 1 192 ? 0.223 -6.606 7.452 1.00 97.38 192 VAL A CA 1
ATOM 1412 C C . VAL A 1 192 ? -1.091 -5.916 7.798 1.00 97.38 192 VAL A C 1
ATOM 1414 O O . VAL A 1 192 ? -1.171 -5.176 8.777 1.00 97.38 192 VAL A O 1
ATOM 1417 N N . ALA A 1 193 ? -2.135 -6.195 7.021 1.00 96.00 193 ALA A N 1
ATOM 1418 C CA . ALA A 1 193 ? -3.502 -5.753 7.271 1.00 96.00 193 ALA A CA 1
ATOM 1419 C C . ALA A 1 193 ? -4.471 -6.943 7.290 1.00 96.00 193 ALA A C 1
ATOM 1421 O O . ALA A 1 193 ? -4.412 -7.823 6.435 1.00 96.00 193 ALA A O 1
ATOM 1422 N N . ALA A 1 194 ? -5.387 -6.968 8.252 1.00 95.06 194 ALA A N 1
ATOM 1423 C CA . ALA A 1 194 ? -6.429 -7.976 8.395 1.00 95.06 194 ALA A CA 1
ATOM 1424 C C . ALA A 1 194 ? -7.808 -7.450 7.978 1.00 95.06 194 ALA A C 1
ATOM 1426 O O . ALA A 1 194 ? -8.051 -6.253 7.823 1.00 95.06 194 ALA A O 1
ATOM 1427 N N . ALA A 1 195 ? -8.754 -8.372 7.812 1.00 90.56 195 ALA A N 1
ATOM 1428 C CA . ALA A 1 195 ? -10.087 -8.066 7.305 1.00 90.56 195 ALA A CA 1
ATOM 1429 C C . ALA A 1 195 ? -11.027 -7.356 8.309 1.00 90.56 195 ALA A C 1
ATOM 1431 O O . ALA A 1 195 ? -12.166 -7.057 7.946 1.00 90.56 195 ALA A O 1
ATOM 1432 N N . ASP A 1 196 ? -10.649 -7.158 9.577 1.00 87.94 196 ASP A N 1
ATOM 1433 C CA . ASP A 1 196 ? -11.326 -6.225 10.508 1.00 87.94 196 ASP A CA 1
ATOM 1434 C C . ASP A 1 196 ? -10.889 -4.770 10.341 1.00 87.94 196 ASP A C 1
ATOM 1436 O O . ASP A 1 196 ? -11.541 -3.904 10.918 1.00 87.94 196 ASP A O 1
ATOM 1440 N N . GLY A 1 197 ? -9.834 -4.504 9.570 1.00 88.00 197 GLY A N 1
ATOM 1441 C CA . GLY A 1 197 ? -9.183 -3.197 9.520 1.00 88.00 197 GLY A CA 1
ATOM 1442 C C . GLY A 1 197 ? -8.029 -3.062 10.516 1.00 88.00 197 GLY A C 1
ATOM 1443 O O . GLY A 1 197 ? -7.457 -1.983 10.629 1.00 88.00 197 GLY A O 1
ATOM 1444 N N . SER A 1 198 ? -7.671 -4.122 11.250 1.00 93.31 198 SER A N 1
ATOM 1445 C CA . SER A 1 198 ? -6.444 -4.120 12.038 1.00 93.31 198 SER A CA 1
ATOM 1446 C C . SER A 1 198 ? -5.223 -4.220 11.140 1.00 93.31 198 SER A C 1
ATOM 1448 O O . SER A 1 198 ? -5.159 -5.087 10.272 1.00 93.31 198 SER A O 1
ATOM 1450 N N . SER A 1 199 ? -4.236 -3.361 11.363 1.00 95.50 199 SER A N 1
ATOM 1451 C CA . SER A 1 199 ? -2.992 -3.378 10.600 1.00 95.50 199 SER A CA 1
ATOM 1452 C C . SER A 1 199 ? -1.814 -2.824 11.391 1.00 95.50 199 SER A C 1
ATOM 1454 O O . SER A 1 199 ? -1.980 -2.021 12.308 1.00 95.50 199 SER A O 1
ATOM 1456 N N . VAL A 1 200 ? -0.613 -3.257 11.023 1.00 94.81 200 VAL A N 1
ATOM 1457 C CA . VAL A 1 200 ? 0.645 -2.654 11.473 1.00 94.81 200 VAL A CA 1
ATOM 1458 C C . VAL A 1 200 ? 1.588 -2.597 10.286 1.00 94.81 200 VAL A C 1
ATOM 1460 O O . VAL A 1 200 ? 1.709 -3.591 9.572 1.00 94.81 200 VAL A O 1
ATOM 1463 N N . SER A 1 201 ? 2.257 -1.468 10.084 1.00 93.31 201 SER A N 1
ATOM 1464 C CA . SER A 1 201 ? 3.330 -1.327 9.103 1.00 93.31 201 SER A CA 1
ATOM 1465 C C . SER A 1 201 ? 4.423 -0.382 9.591 1.00 93.31 201 SER A C 1
ATOM 1467 O O . SER A 1 201 ? 4.153 0.545 10.352 1.00 93.31 201 SER A O 1
ATOM 1469 N N . VAL A 1 202 ? 5.646 -0.572 9.116 1.00 90.50 202 VAL A N 1
ATOM 1470 C CA . VAL A 1 202 ? 6.757 0.369 9.310 1.00 90.50 202 VAL A CA 1
ATOM 1471 C C . VAL A 1 202 ? 7.448 0.618 7.973 1.00 90.50 202 VAL A C 1
ATOM 1473 O O . VAL A 1 202 ? 7.480 -0.289 7.147 1.00 90.50 202 VAL A O 1
ATOM 1476 N N . ASP A 1 203 ? 8.018 1.804 7.765 1.00 87.25 203 ASP A N 1
ATOM 1477 C CA . ASP A 1 203 ? 8.727 2.133 6.512 1.00 87.25 203 ASP A CA 1
ATOM 1478 C C . ASP A 1 203 ? 10.093 1.433 6.385 1.00 87.25 203 ASP A C 1
ATOM 1480 O O . ASP A 1 203 ? 10.651 1.324 5.296 1.00 87.25 203 ASP A O 1
ATOM 1484 N N . ARG A 1 204 ? 10.689 0.982 7.500 1.00 86.56 204 ARG A N 1
ATOM 1485 C CA . ARG A 1 204 ? 11.993 0.299 7.491 1.00 86.56 204 ARG A CA 1
ATOM 1486 C C . ARG A 1 204 ? 12.080 -0.826 8.506 1.00 86.56 204 ARG A C 1
ATOM 1488 O O . ARG A 1 204 ? 11.864 -0.626 9.698 1.00 86.56 204 ARG A O 1
ATOM 1495 N N . GLY A 1 205 ? 12.524 -1.983 8.032 1.00 90.50 205 GLY A N 1
ATOM 1496 C CA . GLY A 1 205 ? 12.597 -3.211 8.805 1.00 90.50 205 GLY A CA 1
ATOM 1497 C C . GLY A 1 205 ? 11.217 -3.783 9.118 1.00 90.50 205 GLY A C 1
ATOM 1498 O O . GLY A 1 205 ? 10.216 -3.450 8.488 1.00 90.50 205 GLY A O 1
ATOM 1499 N N . PHE A 1 206 ? 11.183 -4.676 10.100 1.00 92.12 206 PHE A N 1
ATOM 1500 C CA . PHE A 1 206 ? 9.944 -5.221 10.643 1.00 92.12 206 PHE A CA 1
ATOM 1501 C C . PHE A 1 206 ? 9.478 -4.403 11.856 1.00 92.12 206 PHE A C 1
ATOM 1503 O O . PHE A 1 206 ? 10.325 -3.849 12.566 1.00 92.12 206 PHE A O 1
ATOM 1510 N N . PRO A 1 207 ? 8.159 -4.345 12.131 1.00 90.31 207 PRO A N 1
ATOM 1511 C CA . PRO A 1 207 ? 7.646 -3.777 13.374 1.00 90.31 207 PRO A CA 1
ATOM 1512 C C . PRO A 1 207 ? 8.296 -4.458 14.588 1.00 90.31 207 PRO A C 1
ATOM 1514 O O . PRO A 1 207 ? 8.145 -5.661 14.782 1.00 90.31 207 PRO A O 1
ATOM 1517 N N . GLY A 1 208 ? 9.033 -3.696 15.400 1.00 88.69 208 GLY A N 1
ATOM 1518 C CA . GLY A 1 208 ? 9.702 -4.227 16.591 1.00 88.69 208 GLY A CA 1
ATOM 1519 C C . GLY A 1 208 ? 8.776 -4.324 17.807 1.00 88.69 208 GLY A C 1
ATOM 1520 O O . GLY A 1 208 ? 7.656 -3.811 17.792 1.00 88.69 208 GLY A O 1
ATOM 1521 N N . ASP A 1 209 ? 9.279 -4.900 18.906 1.00 89.69 209 ASP A N 1
ATOM 1522 C CA . ASP A 1 209 ? 8.530 -5.069 20.167 1.00 89.69 209 ASP A CA 1
ATOM 1523 C C . ASP A 1 209 ? 7.844 -3.772 20.632 1.00 89.69 209 ASP A C 1
ATOM 1525 O O . ASP A 1 209 ? 6.673 -3.781 20.994 1.00 89.69 209 ASP A O 1
ATOM 1529 N N . GLY A 1 210 ? 8.541 -2.630 20.565 1.00 86.56 210 GLY A N 1
ATOM 1530 C CA . GLY A 1 210 ? 7.983 -1.336 20.975 1.00 86.56 210 GLY A CA 1
ATOM 1531 C C . GLY A 1 210 ? 6.822 -0.855 20.095 1.00 86.56 210 GLY A C 1
ATOM 1532 O O . GLY A 1 210 ? 5.863 -0.279 20.610 1.00 86.56 210 GLY A O 1
ATOM 1533 N N . THR A 1 211 ? 6.884 -1.110 18.786 1.00 87.44 211 THR A N 1
ATOM 1534 C CA . THR A 1 211 ? 5.803 -0.817 17.830 1.00 87.44 211 THR A CA 1
ATOM 1535 C C . THR A 1 211 ? 4.606 -1.728 18.102 1.00 87.44 211 THR A C 1
ATOM 1537 O O . THR A 1 211 ? 3.472 -1.258 18.177 1.00 87.44 211 THR A O 1
ATOM 1540 N N . MET A 1 212 ? 4.855 -3.020 18.330 1.00 91.94 212 MET A N 1
ATOM 1541 C CA . MET A 1 212 ? 3.811 -4.005 18.618 1.00 91.94 212 MET A CA 1
ATOM 1542 C C . MET A 1 212 ? 3.126 -3.761 19.970 1.00 91.94 212 MET A C 1
ATOM 1544 O O . MET A 1 212 ? 1.899 -3.847 20.053 1.00 91.94 212 MET A O 1
ATOM 1548 N N . ASP A 1 213 ? 3.880 -3.384 21.005 1.00 91.12 213 ASP A N 1
ATOM 1549 C CA . ASP A 1 213 ? 3.346 -2.995 22.314 1.00 91.12 213 ASP A CA 1
ATOM 1550 C C . ASP A 1 213 ? 2.487 -1.725 22.213 1.00 91.12 213 ASP A C 1
ATOM 1552 O O . ASP A 1 213 ? 1.390 -1.663 22.779 1.00 91.12 213 ASP A O 1
ATOM 1556 N N . ALA A 1 214 ? 2.949 -0.719 21.459 1.00 87.81 214 ALA A N 1
ATOM 1557 C CA . ALA A 1 214 ? 2.188 0.506 21.216 1.00 87.81 214 ALA A CA 1
ATOM 1558 C C . ALA A 1 214 ? 0.878 0.214 20.470 1.00 87.81 214 ALA A C 1
ATOM 1560 O O . ALA A 1 214 ? -0.188 0.681 20.876 1.00 87.81 214 ALA A O 1
ATOM 1561 N N . TRP A 1 215 ? 0.930 -0.612 19.426 1.00 91.38 215 TRP A N 1
ATOM 1562 C CA . TRP A 1 215 ? -0.257 -1.029 18.690 1.00 91.38 215 TRP A CA 1
ATOM 1563 C C . TRP A 1 215 ? -1.248 -1.812 19.564 1.00 91.38 215 TRP A C 1
ATOM 1565 O O . TRP A 1 215 ? -2.454 -1.555 19.524 1.00 91.38 215 TRP A O 1
ATOM 1575 N N . ALA A 1 216 ? -0.760 -2.719 20.414 1.00 92.88 216 ALA A N 1
ATOM 1576 C CA . ALA A 1 216 ? -1.594 -3.449 21.366 1.00 92.88 216 ALA A CA 1
ATOM 1577 C C . ALA A 1 216 ? -2.274 -2.510 22.380 1.00 92.88 216 ALA A C 1
ATOM 1579 O O . ALA A 1 216 ? -3.460 -2.681 22.677 1.00 92.88 216 ALA A O 1
ATOM 1580 N N . ALA A 1 217 ? -1.566 -1.488 22.871 1.00 91.25 217 ALA A N 1
ATOM 1581 C CA . ALA A 1 217 ? -2.143 -0.471 23.747 1.00 91.25 217 ALA A CA 1
ATOM 1582 C C . ALA A 1 217 ? -3.237 0.349 23.039 1.00 91.25 217 ALA A C 1
ATOM 1584 O O . ALA A 1 217 ? -4.309 0.564 23.605 1.00 91.25 217 ALA A O 1
ATOM 1585 N N . LEU A 1 218 ? -3.010 0.744 21.781 1.00 90.00 218 LEU A N 1
ATOM 1586 C CA . LEU A 1 218 ? -3.992 1.467 20.963 1.00 90.00 218 LEU A CA 1
ATOM 1587 C C . LEU A 1 218 ? -5.243 0.632 20.667 1.00 90.00 218 LEU A C 1
ATOM 1589 O O . LEU A 1 218 ? -6.349 1.174 20.635 1.00 90.00 218 LEU A O 1
ATOM 1593 N N . ARG A 1 219 ? -5.085 -0.684 20.480 1.00 92.31 219 ARG A N 1
ATOM 1594 C CA . ARG A 1 219 ? -6.204 -1.629 20.367 1.00 92.31 219 ARG A CA 1
ATOM 1595 C C . ARG A 1 219 ? -7.013 -1.711 21.653 1.00 92.31 219 ARG A C 1
ATOM 1597 O O . ARG A 1 219 ? -8.231 -1.593 21.597 1.00 92.31 219 ARG A O 1
ATOM 1604 N N . ALA A 1 220 ? -6.352 -1.869 22.797 1.00 92.75 220 ALA A N 1
ATOM 1605 C CA . ALA A 1 220 ? -7.031 -1.910 24.091 1.00 92.75 220 ALA A CA 1
ATOM 1606 C C . ALA A 1 220 ? -7.796 -0.602 24.371 1.00 92.75 220 ALA A C 1
ATOM 1608 O O . ALA A 1 220 ? -8.924 -0.624 24.856 1.00 92.75 220 ALA A O 1
ATOM 1609 N N . ALA A 1 221 ? -7.226 0.545 23.992 1.00 91.25 221 ALA A N 1
ATOM 1610 C CA . ALA A 1 221 ? -7.900 1.840 24.084 1.00 91.25 221 ALA A CA 1
ATOM 1611 C C . ALA A 1 221 ? -9.142 1.952 23.174 1.00 91.25 221 ALA A C 1
ATOM 1613 O O . ALA A 1 221 ? -10.022 2.765 23.449 1.00 91.25 221 ALA A O 1
ATOM 1614 N N . ALA A 1 222 ? -9.244 1.128 22.127 1.00 89.88 222 ALA A N 1
ATOM 1615 C CA . ALA A 1 222 ? -10.370 1.119 21.198 1.00 89.88 222 ALA A CA 1
ATOM 1616 C C . ALA A 1 222 ? -11.554 0.238 21.645 1.00 89.88 222 ALA A C 1
ATOM 1618 O O . ALA A 1 222 ? -12.628 0.338 21.050 1.00 89.88 222 ALA A O 1
ATOM 1619 N N . GLU A 1 223 ? -11.401 -0.580 22.696 1.00 90.25 223 GLU A N 1
ATOM 1620 C CA . GLU A 1 223 ? -12.442 -1.490 23.210 1.00 90.25 223 GLU A CA 1
ATOM 1621 C C . GLU A 1 223 ? -13.825 -0.835 23.418 1.00 90.25 223 GLU A C 1
ATOM 1623 O O . GLU A 1 223 ? -14.829 -1.469 23.083 1.00 90.25 223 GLU A O 1
ATOM 1628 N N . PRO A 1 224 ? -13.953 0.424 23.899 1.00 90.69 224 PRO A N 1
ATOM 1629 C CA . PRO A 1 224 ? -15.263 1.062 24.022 1.00 90.69 224 PRO A CA 1
ATOM 1630 C C . PRO A 1 224 ? -16.043 1.094 22.697 1.00 90.69 224 PRO A C 1
ATOM 1632 O O . PRO A 1 224 ? -17.255 0.862 22.685 1.00 90.69 224 PRO A O 1
ATOM 1635 N N . ALA A 1 225 ? -15.363 1.308 21.567 1.00 87.88 225 ALA A N 1
ATOM 1636 C CA . ALA A 1 225 ? -15.988 1.365 20.247 1.00 87.88 225 ALA A CA 1
ATOM 1637 C C . ALA A 1 225 ? -16.519 -0.001 19.765 1.00 87.88 225 ALA A C 1
ATOM 1639 O O . ALA A 1 225 ? -17.380 -0.047 18.883 1.00 87.88 225 ALA A O 1
ATOM 1640 N N . GLU A 1 226 ? -16.102 -1.117 20.372 1.00 88.00 226 GLU A N 1
ATOM 1641 C CA . GLU A 1 226 ? -16.625 -2.446 20.028 1.00 88.00 226 GLU A CA 1
ATOM 1642 C C . GLU A 1 226 ? -18.113 -2.605 20.371 1.00 88.00 226 GLU A C 1
ATOM 1644 O O . GLU A 1 226 ? -18.829 -3.409 19.769 1.00 88.00 226 GLU A O 1
ATOM 1649 N N . ALA A 1 227 ? -18.625 -1.793 21.303 1.00 86.62 227 ALA A N 1
ATOM 1650 C CA . ALA A 1 227 ? -20.044 -1.773 21.646 1.00 86.62 227 ALA A CA 1
ATOM 1651 C C . ALA A 1 227 ? -20.944 -1.350 20.467 1.00 86.62 227 ALA A C 1
ATOM 1653 O O . ALA A 1 227 ? -22.146 -1.630 20.485 1.00 86.62 227 ALA A O 1
ATOM 1654 N N . VAL A 1 228 ? -20.383 -0.673 19.456 1.00 86.56 228 VAL A N 1
ATOM 1655 C CA . VAL A 1 228 ? -21.133 -0.053 18.350 1.00 86.56 228 VAL A CA 1
ATOM 1656 C C . VAL A 1 228 ? -20.781 -0.641 16.977 1.00 86.56 228 VAL A C 1
ATOM 1658 O O . VAL A 1 228 ? -21.441 -0.326 15.981 1.00 86.56 228 VAL A O 1
ATOM 1661 N N . GLY A 1 229 ? -19.784 -1.528 16.911 1.00 85.00 229 GLY A N 1
ATOM 1662 C CA . GLY A 1 229 ? -19.357 -2.203 15.689 1.00 85.00 229 GLY A CA 1
ATOM 1663 C C . GLY A 1 229 ? -18.102 -3.056 15.878 1.00 85.00 229 GLY A C 1
ATOM 1664 O O . GLY A 1 229 ? -17.519 -3.112 16.949 1.00 85.00 229 GLY A O 1
ATOM 1665 N N . ARG A 1 230 ? -17.670 -3.724 14.810 1.00 83.19 230 ARG A N 1
ATOM 1666 C CA . ARG A 1 230 ? -16.346 -4.344 14.714 1.00 83.19 230 ARG A CA 1
ATOM 1667 C C . ARG A 1 230 ? -15.306 -3.239 14.534 1.00 83.19 230 ARG A C 1
ATOM 1669 O O . ARG A 1 230 ? -15.468 -2.403 13.644 1.00 83.19 230 ARG A O 1
ATOM 1676 N N . VAL A 1 231 ? -14.260 -3.256 15.351 1.00 86.00 231 VAL A N 1
ATOM 1677 C CA . VAL A 1 231 ? -13.199 -2.244 15.343 1.00 86.00 231 VAL A CA 1
ATOM 1678 C C . VAL A 1 231 ? -11.908 -2.859 14.818 1.00 86.00 231 VAL A C 1
ATOM 1680 O O . VAL A 1 231 ? -11.490 -3.915 15.284 1.00 86.00 231 VAL A O 1
ATOM 1683 N N . GLY A 1 232 ? -11.295 -2.190 13.850 1.00 88.38 232 GLY A N 1
ATOM 1684 C CA . GLY A 1 232 ? -9.931 -2.409 13.398 1.00 88.38 232 GLY A CA 1
ATOM 1685 C C . GLY A 1 232 ? -9.067 -1.218 13.795 1.00 88.38 232 GLY A C 1
ATOM 1686 O O . GLY A 1 232 ? -9.504 -0.068 13.717 1.00 88.38 232 GLY A O 1
ATOM 1687 N N . VAL A 1 233 ? -7.846 -1.493 14.243 1.00 90.31 233 VAL A N 1
ATOM 1688 C CA . VAL A 1 233 ? -6.850 -0.461 14.564 1.00 90.31 233 VAL A CA 1
ATOM 1689 C C . VAL A 1 233 ? -5.622 -0.684 13.697 1.00 90.31 233 VAL A C 1
ATOM 1691 O O . VAL A 1 233 ? -4.996 -1.742 13.772 1.00 90.31 233 VAL A O 1
ATOM 1694 N N . GLY A 1 234 ? -5.297 0.313 12.887 1.00 90.69 234 GLY A N 1
ATOM 1695 C CA . GLY A 1 234 ? -4.143 0.370 12.007 1.00 90.69 234 GLY A CA 1
ATOM 1696 C C . GLY A 1 234 ? -3.074 1.313 12.543 1.00 90.69 234 GLY A C 1
ATOM 1697 O O . GLY A 1 234 ? -3.389 2.440 12.908 1.00 90.69 234 GLY A O 1
ATOM 1698 N N . MET A 1 235 ? -1.818 0.883 12.568 1.00 90.12 235 MET A N 1
ATOM 1699 C CA . MET A 1 235 ? -0.678 1.727 12.930 1.00 90.12 235 MET A CA 1
ATOM 1700 C C . MET A 1 235 ? 0.376 1.682 11.824 1.00 90.12 235 MET A C 1
ATOM 1702 O O . MET A 1 235 ? 0.801 0.599 11.432 1.00 90.12 235 MET A O 1
ATOM 1706 N N . ARG A 1 236 ? 0.823 2.846 11.350 1.00 89.00 236 ARG A N 1
ATOM 1707 C CA . ARG A 1 236 ? 2.003 2.981 10.491 1.00 89.00 236 ARG A CA 1
ATOM 1708 C C . ARG A 1 236 ? 3.058 3.831 11.187 1.00 89.00 236 ARG A C 1
ATOM 1710 O O . ARG A 1 236 ? 2.740 4.899 11.702 1.00 89.00 236 ARG A O 1
ATOM 1717 N N . GLU A 1 237 ? 4.291 3.346 11.206 1.00 85.06 237 GLU A N 1
ATOM 1718 C CA . GLU A 1 237 ? 5.457 4.071 11.711 1.00 85.06 237 GLU A CA 1
ATOM 1719 C C . GLU A 1 237 ? 6.314 4.550 10.538 1.00 85.06 237 GLU A C 1
ATOM 1721 O O . GLU A 1 237 ? 6.744 3.731 9.719 1.00 85.06 237 GLU A O 1
ATOM 1726 N N . PHE A 1 238 ? 6.562 5.857 10.463 1.00 80.25 238 PHE A N 1
ATOM 1727 C CA . PHE A 1 238 ? 7.399 6.432 9.418 1.00 80.25 238 PHE A CA 1
ATOM 1728 C C . PHE A 1 238 ? 8.844 6.587 9.876 1.00 80.25 238 PHE A C 1
ATOM 1730 O O . PHE A 1 238 ? 9.124 7.014 10.999 1.00 80.25 238 PHE A O 1
ATOM 1737 N N . ALA A 1 239 ? 9.780 6.268 8.987 1.00 69.94 239 ALA A N 1
ATOM 1738 C CA . ALA A 1 239 ? 11.200 6.387 9.282 1.00 69.94 239 ALA A CA 1
ATOM 1739 C C . ALA A 1 239 ? 11.695 7.821 9.022 1.00 69.94 239 ALA A C 1
ATOM 1741 O O . ALA A 1 239 ? 12.200 8.118 7.937 1.00 69.94 239 ALA A O 1
ATOM 1742 N N . GLU A 1 240 ? 11.632 8.715 10.015 1.00 61.91 240 GLU A N 1
ATOM 1743 C CA . GLU A 1 240 ? 12.348 9.992 9.913 1.00 61.91 240 GLU A CA 1
ATOM 1744 C C . GLU A 1 240 ? 13.864 9.785 10.052 1.00 61.91 240 GLU A C 1
ATOM 1746 O O . GLU A 1 240 ? 14.361 9.016 10.875 1.00 61.91 240 GLU A O 1
ATOM 1751 N N . LYS A 1 241 ? 14.632 10.490 9.214 1.00 48.47 241 LYS A N 1
ATOM 1752 C CA . LYS A 1 241 ? 16.087 10.315 9.099 1.00 48.47 241 LYS A CA 1
ATOM 1753 C C . LYS A 1 241 ? 16.854 10.718 10.368 1.00 48.47 241 LYS A C 1
ATOM 1755 O O . LYS A 1 241 ? 17.984 10.269 10.518 1.00 48.47 241 LYS A O 1
ATOM 1760 N N . ASP A 1 242 ? 16.262 11.514 11.266 1.00 44.66 242 ASP A N 1
ATOM 1761 C CA . ASP A 1 242 ? 16.952 12.110 12.421 1.00 44.66 242 ASP A CA 1
ATOM 1762 C C . ASP A 1 242 ? 16.033 12.466 13.631 1.00 44.66 242 ASP A C 1
ATOM 1764 O O . ASP A 1 242 ? 16.462 13.219 14.511 1.00 44.66 242 ASP A O 1
ATOM 1768 N N . ALA A 1 243 ? 14.796 11.953 13.720 1.00 50.91 243 ALA A N 1
ATOM 1769 C CA . ALA A 1 243 ? 13.840 12.280 14.797 1.00 50.91 243 ALA A CA 1
ATOM 1770 C C . ALA A 1 243 ? 13.038 11.056 15.284 1.00 50.91 243 ALA A C 1
ATOM 1772 O O . ALA A 1 243 ? 13.162 9.967 14.724 1.00 50.91 243 ALA A O 1
ATOM 1773 N N . ASP A 1 244 ? 12.266 11.231 16.366 1.00 55.16 244 ASP A N 1
ATOM 1774 C CA . ASP A 1 244 ? 11.310 10.216 16.825 1.00 55.16 244 ASP A CA 1
ATOM 1775 C C . ASP A 1 244 ? 10.344 9.882 15.676 1.00 55.16 244 ASP A C 1
ATOM 1777 O O . ASP A 1 244 ? 9.877 10.803 15.009 1.00 55.16 244 ASP A O 1
ATOM 1781 N N . PRO A 1 245 ? 10.051 8.598 15.420 1.00 58.66 245 PRO A N 1
ATOM 1782 C CA . PRO A 1 245 ? 9.257 8.209 14.267 1.00 58.66 245 PRO A CA 1
ATOM 1783 C C . PRO A 1 245 ? 7.835 8.758 14.372 1.00 58.66 245 PRO A C 1
ATOM 1785 O O . PRO A 1 245 ? 7.177 8.638 15.414 1.00 58.66 245 PRO A O 1
ATOM 1788 N N . ASP A 1 246 ? 7.350 9.307 13.265 1.00 61.66 246 ASP A N 1
ATOM 1789 C CA . ASP A 1 246 ? 5.969 9.744 13.152 1.00 61.66 246 ASP A CA 1
ATOM 1790 C C . ASP A 1 246 ? 5.042 8.532 13.121 1.00 61.66 246 ASP A C 1
ATOM 1792 O O . ASP A 1 246 ? 5.324 7.509 12.488 1.00 61.66 246 ASP A O 1
ATOM 1796 N N . ARG A 1 247 ? 3.910 8.642 13.818 1.00 66.19 247 ARG A N 1
ATOM 1797 C CA . ARG A 1 247 ? 2.930 7.556 13.913 1.00 66.19 247 ARG A CA 1
ATOM 1798 C C . ARG A 1 247 ? 1.619 7.966 13.268 1.00 66.19 247 ARG A C 1
ATOM 1800 O O . ARG A 1 247 ? 0.927 8.862 13.748 1.00 66.19 247 ARG A O 1
ATOM 1807 N N . TYR A 1 248 ? 1.241 7.257 12.212 1.00 64.12 248 TYR A N 1
ATOM 1808 C CA . TYR A 1 248 ? -0.097 7.337 11.643 1.00 64.12 248 TYR A CA 1
ATOM 1809 C C . TYR A 1 248 ? -0.989 6.272 12.265 1.00 64.12 248 TYR A C 1
ATOM 1811 O O . TYR A 1 248 ? -0.670 5.082 12.224 1.00 64.12 248 TYR A O 1
ATOM 1819 N N . LEU A 1 249 ? -2.118 6.690 12.823 1.00 69.12 249 LEU A N 1
ATOM 1820 C CA . LEU A 1 249 ? -3.1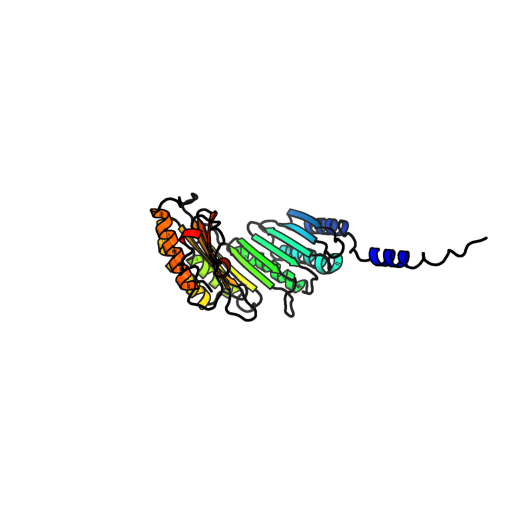13 5.809 13.412 1.00 69.12 249 LEU A CA 1
ATOM 1821 C C . LEU A 1 249 ? -4.411 5.898 12.614 1.00 69.12 249 LEU A C 1
ATOM 1823 O O . LEU A 1 249 ? -5.020 6.960 12.504 1.00 69.12 249 LEU A O 1
ATOM 1827 N N . VAL A 1 250 ? -4.883 4.758 12.122 1.00 69.88 250 VAL A N 1
ATOM 1828 C CA . VAL A 1 250 ? -6.219 4.636 11.532 1.00 69.88 250 VAL A CA 1
ATOM 1829 C C . VAL A 1 250 ? -7.074 3.782 12.444 1.00 69.88 250 VAL A C 1
ATOM 1831 O O . VAL A 1 250 ? -6.724 2.653 12.768 1.00 69.88 250 VAL A O 1
ATOM 1834 N N . VAL A 1 251 ? -8.226 4.297 12.842 1.00 71.31 251 VAL A N 1
ATOM 1835 C CA . VAL A 1 251 ? -9.221 3.554 13.611 1.00 71.31 251 VAL A CA 1
ATOM 1836 C C . VAL A 1 251 ? -10.417 3.357 12.711 1.00 71.31 251 VAL A C 1
ATOM 1838 O O . VAL A 1 251 ? -11.087 4.317 12.335 1.00 71.31 251 VAL A O 1
ATOM 1841 N N . GLN A 1 252 ? -10.690 2.112 12.352 1.00 74.00 252 GLN A N 1
ATOM 1842 C CA . GLN A 1 252 ? -11.789 1.773 11.469 1.00 74.00 252 GLN A CA 1
ATOM 1843 C C . GLN A 1 252 ? -12.892 1.075 12.257 1.00 74.00 252 GLN A C 1
ATOM 1845 O O . GLN A 1 252 ? -12.686 0.018 12.843 1.00 74.00 252 GLN A O 1
ATOM 1850 N N . VAL A 1 253 ? -14.098 1.639 12.241 1.00 69.25 253 VAL A N 1
ATOM 1851 C CA . VAL A 1 253 ? -15.285 1.038 12.855 1.00 69.25 253 VAL A CA 1
ATOM 1852 C C . VAL A 1 253 ? -16.266 0.626 11.766 1.00 69.25 253 VAL A C 1
ATOM 1854 O O . VAL A 1 253 ? -16.770 1.438 10.984 1.00 69.25 253 VAL A O 1
ATOM 1857 N N . THR A 1 254 ? -16.567 -0.669 11.720 1.00 67.25 254 THR A N 1
ATOM 1858 C CA . THR A 1 254 ? -17.473 -1.275 10.741 1.00 67.25 254 THR A CA 1
ATOM 1859 C C . THR A 1 254 ? -18.617 -1.996 11.448 1.00 67.25 254 THR A C 1
ATOM 1861 O O . THR A 1 254 ? -18.401 -2.807 12.338 1.00 67.25 254 THR A O 1
ATOM 1864 N N . ASN A 1 255 ? -19.871 -1.748 11.058 1.00 60.22 255 ASN A N 1
ATOM 1865 C CA . ASN A 1 255 ?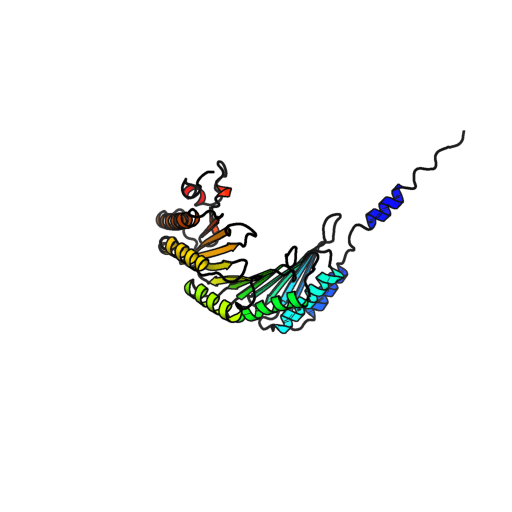 -21.024 -2.438 11.648 1.00 60.22 255 ASN A CA 1
ATOM 1866 C C . ASN A 1 255 ? -21.824 -3.196 10.584 1.00 60.22 255 ASN A C 1
ATOM 1868 O O . ASN A 1 255 ? -22.752 -2.663 9.977 1.00 60.22 255 ASN A O 1
ATOM 1872 N N . GLY A 1 256 ? -21.438 -4.448 10.319 1.00 59.44 256 GLY A N 1
ATOM 1873 C CA . GLY A 1 256 ? -22.227 -5.363 9.481 1.00 59.44 256 GLY A CA 1
ATOM 1874 C C . GLY A 1 256 ? -22.524 -4.863 8.057 1.00 59.44 256 GLY A C 1
ATOM 1875 O O . GLY A 1 256 ? -23.490 -5.316 7.450 1.00 59.44 256 GLY A O 1
ATOM 1876 N N . GLY A 1 257 ? -21.723 -3.930 7.528 1.00 61.03 257 GLY A N 1
ATOM 1877 C CA . GLY A 1 257 ? -21.929 -3.303 6.215 1.00 61.03 257 GLY A CA 1
ATOM 1878 C C . GLY A 1 257 ? -22.860 -2.082 6.204 1.00 61.03 257 GLY A C 1
ATOM 1879 O O . GLY A 1 257 ? -23.095 -1.516 5.140 1.00 61.03 257 GLY A O 1
ATOM 1880 N N . THR A 1 258 ? -23.368 -1.648 7.356 1.00 67.25 258 THR A N 1
ATOM 1881 C CA . THR A 1 258 ? -24.093 -0.380 7.532 1.00 67.25 258 THR A CA 1
ATOM 1882 C C . THR A 1 258 ? -23.259 0.585 8.363 1.00 67.25 258 THR A C 1
ATOM 1884 O O . THR A 1 258 ? -22.726 0.204 9.403 1.00 67.25 258 THR A O 1
ATOM 1887 N N . ALA A 1 259 ? -23.141 1.834 7.913 1.00 76.00 259 ALA A N 1
ATOM 1888 C CA . ALA A 1 259 ? -22.500 2.874 8.708 1.00 76.00 259 ALA A CA 1
ATOM 1889 C C . ALA A 1 259 ? -23.336 3.137 9.980 1.00 76.00 259 ALA A C 1
ATOM 1891 O O . ALA A 1 259 ? -24.550 3.334 9.861 1.00 76.00 259 ALA A O 1
ATOM 1892 N N . PRO A 1 260 ? -22.726 3.103 11.178 1.00 81.00 260 PRO A N 1
ATOM 1893 C CA . PRO A 1 260 ? -23.364 3.557 12.408 1.00 81.00 260 PRO A CA 1
ATOM 1894 C C . PRO A 1 260 ? -23.927 4.978 12.277 1.00 81.00 260 PRO A C 1
ATOM 1896 O O . PRO A 1 260 ? -23.318 5.831 11.631 1.00 81.00 260 PRO A O 1
ATOM 1899 N N . ASP A 1 261 ? -25.073 5.236 12.908 1.00 86.44 261 ASP A N 1
ATOM 1900 C CA . ASP A 1 261 ? -25.659 6.576 12.979 1.00 86.44 261 ASP A CA 1
ATOM 1901 C C . ASP A 1 261 ? -24.881 7.431 13.989 1.00 86.44 261 ASP A C 1
ATOM 1903 O O . ASP A 1 261 ? -24.986 7.224 15.197 1.00 86.44 261 ASP A O 1
ATOM 1907 N N . LEU A 1 262 ? -24.077 8.371 13.491 1.00 87.56 262 LEU A N 1
ATOM 1908 C CA . LEU A 1 262 ? -23.244 9.243 14.324 1.00 87.56 262 LEU A CA 1
ATOM 1909 C C . LEU A 1 262 ? -24.056 10.270 15.129 1.00 87.56 262 LEU A C 1
ATOM 1911 O O . LEU A 1 262 ? -23.534 10.811 16.105 1.00 87.56 262 LEU A O 1
ATOM 1915 N N . ASP A 1 263 ? -25.322 10.510 14.771 1.00 88.31 263 ASP A N 1
ATOM 1916 C CA . ASP A 1 263 ? -26.206 11.393 15.537 1.00 88.31 263 ASP A CA 1
ATOM 1917 C C . ASP A 1 263 ? -26.743 10.706 16.808 1.00 88.31 263 ASP A C 1
ATOM 1919 O O . ASP A 1 263 ? -27.182 11.386 17.745 1.00 88.31 263 ASP A O 1
ATOM 1923 N N . ASP A 1 264 ? -26.685 9.369 16.885 1.00 90.12 264 ASP A N 1
ATOM 1924 C CA . ASP A 1 264 ? -27.096 8.604 18.063 1.00 90.12 264 ASP A CA 1
ATOM 1925 C C . ASP A 1 264 ? -26.036 8.716 19.180 1.00 90.12 264 ASP A C 1
ATOM 1927 O O . ASP A 1 264 ? -24.911 8.226 19.032 1.00 90.12 264 ASP A O 1
ATOM 1931 N N . PRO A 1 265 ? -26.363 9.294 20.355 1.00 89.50 265 PRO A N 1
ATOM 1932 C CA . PRO A 1 265 ? -25.436 9.362 21.482 1.00 89.50 265 PRO A CA 1
ATOM 1933 C C . PRO A 1 265 ? -24.925 7.995 21.960 1.00 89.50 265 PRO A C 1
ATOM 1935 O O . PRO A 1 265 ? -23.825 7.931 22.508 1.00 89.50 265 PRO A O 1
ATOM 1938 N N . ALA A 1 266 ? -25.697 6.919 21.769 1.00 89.75 266 ALA A N 1
ATOM 1939 C CA . ALA A 1 266 ? -25.283 5.561 22.117 1.00 89.75 266 ALA A CA 1
ATOM 1940 C C . ALA A 1 266 ? -24.199 5.013 21.176 1.00 89.75 266 ALA A C 1
ATOM 1942 O O . ALA A 1 266 ? -23.440 4.136 21.581 1.00 89.75 266 ALA A O 1
ATOM 1943 N N . VAL A 1 267 ? -24.108 5.546 19.953 1.00 89.12 267 VAL A N 1
ATOM 1944 C CA . VAL A 1 267 ? -23.039 5.251 18.992 1.00 89.12 267 VAL A CA 1
ATOM 1945 C C . VAL A 1 267 ? -21.858 6.193 19.206 1.00 89.12 267 VAL A C 1
ATOM 1947 O O . VAL A 1 267 ? -20.720 5.757 19.353 1.00 89.12 267 VAL A O 1
ATOM 1950 N N . ARG A 1 268 ? -22.132 7.497 19.263 1.00 90.31 268 ARG A N 1
ATOM 1951 C CA . ARG A 1 268 ? -21.113 8.544 19.356 1.00 90.31 268 ARG A CA 1
ATOM 1952 C C . ARG A 1 268 ? -20.299 8.482 20.648 1.00 90.31 268 ARG A C 1
ATOM 1954 O O . ARG A 1 268 ? -19.087 8.651 20.601 1.00 90.31 268 ARG A O 1
ATOM 1961 N N . GLY A 1 269 ? -20.938 8.245 21.796 1.00 91.12 269 GLY A N 1
ATOM 1962 C CA . GLY A 1 269 ? -20.267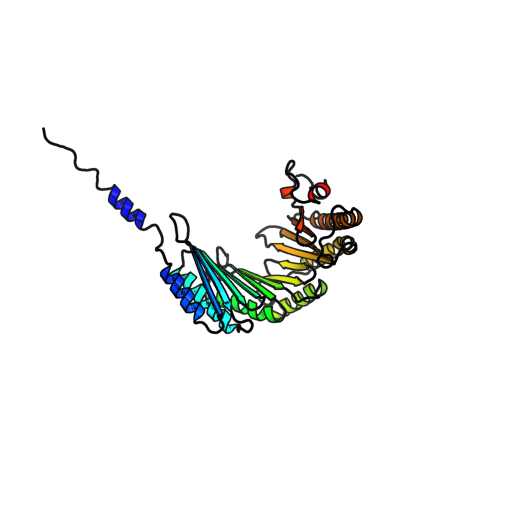 8.243 23.102 1.00 91.12 269 GLY A CA 1
ATOM 1963 C C . GLY A 1 269 ? -19.072 7.281 23.170 1.00 91.12 269 GLY A C 1
ATOM 1964 O O . GLY A 1 269 ? -17.962 7.743 23.434 1.00 91.12 269 GLY A O 1
ATOM 1965 N N . PRO A 1 270 ? -19.267 5.981 22.877 1.00 91.50 270 PRO A N 1
ATOM 1966 C CA . PRO A 1 270 ? -18.176 5.008 22.874 1.00 91.50 270 PRO A CA 1
ATOM 1967 C C . PRO A 1 270 ? -17.064 5.306 21.856 1.00 91.50 270 PRO A C 1
ATOM 1969 O O . PRO A 1 270 ? -15.895 5.077 22.153 1.00 91.50 270 PRO A O 1
ATOM 1972 N N . LEU A 1 271 ? -17.397 5.870 20.686 1.00 88.62 271 LEU A N 1
ATOM 1973 C CA . LEU A 1 271 ? -16.399 6.291 19.691 1.00 88.62 271 LEU A CA 1
ATOM 1974 C C . LEU A 1 271 ? -15.505 7.418 20.222 1.00 88.62 271 LEU A C 1
ATOM 1976 O O . LEU A 1 271 ? -14.284 7.345 20.109 1.00 88.62 271 LEU A O 1
ATOM 1980 N N . LEU A 1 272 ? -16.102 8.447 20.830 1.00 89.38 272 LEU A N 1
ATOM 1981 C CA . LEU A 1 272 ? -15.352 9.562 21.414 1.00 89.38 272 LEU A CA 1
ATOM 1982 C C . LEU A 1 272 ? -14.479 9.114 22.592 1.00 89.38 272 LEU A C 1
ATOM 1984 O O . LEU A 1 272 ? -13.393 9.654 22.787 1.00 89.38 272 LEU A O 1
ATOM 1988 N N . GLU A 1 273 ? -14.958 8.162 23.395 1.00 91.12 273 GLU A N 1
ATOM 1989 C CA . GLU A 1 273 ? -14.186 7.581 24.498 1.00 91.12 273 GLU A CA 1
ATOM 1990 C C . GLU A 1 273 ? -12.949 6.838 23.981 1.00 91.12 273 GLU A C 1
ATOM 1992 O O . GLU A 1 273 ? -11.846 7.109 24.453 1.00 91.12 273 GLU A O 1
ATOM 1997 N N . ALA A 1 274 ? -13.125 5.985 22.968 1.00 89.69 274 ALA A N 1
ATOM 1998 C CA . ALA A 1 274 ? -12.035 5.254 22.329 1.00 89.69 274 ALA A CA 1
ATOM 1999 C C . ALA A 1 274 ? -10.973 6.194 21.734 1.00 89.69 274 ALA A C 1
ATOM 2001 O O . ALA A 1 274 ? -9.790 6.070 22.046 1.00 89.69 274 ALA A O 1
ATOM 2002 N N . VAL A 1 275 ? -11.396 7.186 20.938 1.00 87.38 275 VAL A N 1
ATOM 2003 C CA . VAL A 1 275 ? -10.466 8.144 20.317 1.00 87.38 275 VAL A CA 1
ATOM 2004 C C . VAL A 1 275 ? -9.693 8.928 21.374 1.00 87.38 275 VAL A C 1
ATOM 2006 O O . VAL A 1 275 ? -8.478 9.052 21.267 1.00 87.38 275 VAL A O 1
ATOM 2009 N N . ARG A 1 276 ? -10.351 9.425 22.429 1.00 87.25 276 ARG A N 1
ATOM 2010 C CA . ARG A 1 276 ? -9.656 10.162 23.500 1.00 87.25 276 ARG A CA 1
ATOM 2011 C C . ARG A 1 276 ? -8.621 9.298 24.218 1.00 87.25 276 ARG A C 1
ATOM 2013 O O . ARG A 1 276 ? -7.515 9.768 24.449 1.00 87.25 276 ARG A O 1
ATOM 2020 N N . ALA A 1 277 ? -8.955 8.044 24.524 1.00 88.69 277 ALA A N 1
ATOM 2021 C CA . ALA A 1 277 ? -8.015 7.119 25.151 1.00 88.69 277 ALA A CA 1
ATOM 2022 C C . ALA A 1 277 ? -6.793 6.836 24.258 1.00 88.69 277 ALA A C 1
ATOM 2024 O O . ALA A 1 277 ? -5.681 6.708 24.760 1.00 88.69 277 ALA A O 1
ATOM 2025 N N . GLN A 1 278 ? -6.980 6.772 22.938 1.00 85.75 278 GLN A N 1
ATOM 2026 C CA . GLN A 1 278 ? -5.877 6.614 21.987 1.00 85.75 278 GLN A CA 1
ATOM 2027 C C . GLN A 1 278 ? -5.024 7.875 21.875 1.00 85.75 278 GLN A C 1
ATOM 2029 O O . GLN A 1 278 ? -3.802 7.777 21.857 1.00 85.75 278 GLN A O 1
ATOM 2034 N N . VAL A 1 279 ? -5.641 9.058 21.852 1.00 83.19 279 VAL A N 1
ATOM 2035 C CA . VAL A 1 279 ? -4.899 10.323 21.842 1.00 83.19 279 VAL A CA 1
ATOM 2036 C C . VAL A 1 279 ? -4.071 10.488 23.117 1.00 83.19 279 VAL A C 1
ATOM 2038 O O . VAL A 1 279 ? -2.908 10.867 23.024 1.00 83.19 279 VAL A O 1
ATOM 2041 N N . ASP A 1 280 ? -4.598 10.108 24.285 1.00 84.44 280 ASP A N 1
ATOM 2042 C CA . ASP A 1 280 ? -3.838 10.121 25.544 1.00 84.44 280 ASP A CA 1
ATOM 2043 C C . ASP A 1 280 ? -2.564 9.244 25.463 1.00 84.44 280 ASP A C 1
ATOM 2045 O O . ASP A 1 280 ? -1.547 9.585 26.063 1.00 84.44 280 ASP A O 1
ATOM 2049 N N . LEU A 1 281 ? -2.585 8.147 24.691 1.00 82.75 281 LEU A N 1
ATOM 2050 C CA . LEU A 1 281 ? -1.410 7.295 24.447 1.00 82.75 281 LEU A CA 1
ATOM 2051 C C . LEU A 1 281 ? -0.417 7.901 23.441 1.00 82.75 281 LEU A C 1
ATOM 2053 O O . LEU A 1 281 ? 0.771 7.590 23.501 1.00 82.75 281 LEU A O 1
ATOM 2057 N N . LEU A 1 282 ? -0.893 8.730 22.508 1.00 78.56 282 LEU A N 1
ATOM 2058 C CA . LEU A 1 282 ? -0.068 9.374 21.479 1.00 78.56 282 LEU A CA 1
ATOM 2059 C C . LEU A 1 282 ? 0.593 10.668 21.982 1.00 78.56 282 LEU A C 1
ATOM 2061 O O . LEU A 1 282 ? 1.723 10.962 21.604 1.00 78.56 282 LEU A O 1
ATOM 2065 N N . VAL A 1 283 ? -0.091 11.426 22.845 1.00 72.12 283 VAL A N 1
ATOM 2066 C CA . VAL A 1 283 ? 0.358 12.732 23.368 1.00 72.12 283 VAL A CA 1
ATOM 2067 C C . VAL A 1 283 ? 1.453 12.603 24.440 1.00 72.12 283 VAL A C 1
ATOM 2069 O O . VAL A 1 283 ? 2.171 13.566 24.699 1.00 72.12 283 VAL A O 1
ATOM 2072 N N . ASP A 1 284 ? 1.647 11.423 25.036 1.00 63.16 284 ASP A N 1
ATOM 2073 C CA . ASP A 1 284 ? 2.660 11.196 26.086 1.00 63.16 284 ASP A CA 1
ATOM 2074 C C . ASP A 1 284 ? 4.117 11.125 25.548 1.00 63.16 284 ASP A C 1
ATOM 2076 O O . ASP A 1 284 ? 5.055 10.862 26.302 1.00 63.16 284 ASP A O 1
ATOM 2080 N N . GLY A 1 285 ? 4.339 11.384 24.248 1.00 54.47 285 GLY A N 1
ATOM 2081 C CA . GLY A 1 285 ? 5.644 11.340 23.577 1.00 54.47 285 GLY A CA 1
ATOM 2082 C C . GLY A 1 285 ? 5.893 12.517 22.626 1.00 54.47 285 GLY A C 1
ATOM 2083 O O . GLY A 1 285 ? 4.972 13.138 22.112 1.00 54.47 285 GLY A O 1
ATOM 2084 N N . THR A 1 286 ? 7.166 12.830 22.381 1.00 51.72 286 THR A N 1
ATOM 2085 C CA . THR A 1 286 ? 7.678 13.894 21.491 1.00 51.72 286 THR A CA 1
ATOM 2086 C C . THR A 1 286 ? 7.424 13.673 19.992 1.00 51.72 286 THR A C 1
ATOM 2088 O O . THR A 1 286 ? 7.893 14.463 19.177 1.00 51.72 286 THR A O 1
ATOM 2091 N N . SER A 1 287 ? 6.695 12.618 19.633 1.00 59.78 287 SER A N 1
ATOM 2092 C CA . SER A 1 287 ? 6.381 12.199 18.265 1.00 59.78 287 SER A CA 1
ATOM 2093 C C . SER A 1 287 ? 5.231 13.002 17.658 1.00 59.78 287 SER A C 1
ATOM 2095 O O . SER A 1 287 ? 4.249 13.297 18.346 1.00 59.78 287 SER A O 1
ATOM 2097 N N . THR A 1 288 ? 5.304 13.298 16.357 1.00 71.88 288 THR A N 1
ATOM 2098 C CA . THR A 1 288 ? 4.121 13.776 15.637 1.00 71.88 288 THR A CA 1
ATOM 2099 C C . THR A 1 288 ? 3.198 12.591 15.336 1.00 71.88 288 THR A C 1
ATOM 2101 O O . THR A 1 288 ? 3.628 11.435 15.233 1.00 71.88 288 THR A O 1
ATOM 2104 N N . TRP A 1 289 ? 1.895 12.853 15.286 1.00 77.50 289 TRP A N 1
ATOM 2105 C CA . TRP A 1 289 ? 0.901 11.820 15.034 1.00 77.50 289 TRP A CA 1
ATOM 2106 C C . TRP A 1 289 ? -0.251 12.365 14.207 1.00 77.50 289 TRP A C 1
ATOM 2108 O O . TRP A 1 289 ? -0.600 13.536 14.301 1.00 77.50 289 TRP A O 1
ATOM 2118 N N . ASN A 1 290 ? -0.882 11.493 13.430 1.00 80.12 290 ASN A N 1
ATOM 2119 C CA . ASN A 1 290 ? -2.167 11.783 12.806 1.00 80.12 290 ASN A CA 1
ATOM 2120 C C . ASN A 1 290 ? -3.102 10.605 13.082 1.00 80.12 290 ASN A C 1
ATOM 2122 O O . ASN A 1 290 ? -2.741 9.447 12.868 1.00 80.12 290 ASN A O 1
ATOM 2126 N N . LEU A 1 291 ? -4.273 10.912 13.633 1.00 83.81 291 LEU A N 1
ATOM 2127 C CA . LEU A 1 291 ? -5.318 9.953 13.951 1.00 83.81 291 LEU A CA 1
ATOM 2128 C C . LEU A 1 291 ? -6.490 10.177 13.010 1.00 83.81 291 LEU A C 1
ATOM 2130 O O . LEU A 1 291 ? -7.117 11.234 13.017 1.00 83.81 291 LEU A O 1
ATOM 2134 N N . ARG A 1 292 ? -6.860 9.133 12.277 1.00 85.81 292 ARG A N 1
ATOM 2135 C CA . ARG A 1 292 ? -8.033 9.119 11.407 1.00 85.81 292 ARG A CA 1
ATOM 2136 C C . ARG A 1 292 ? -9.053 8.104 11.901 1.00 85.81 292 ARG A C 1
ATOM 2138 O O . ARG A 1 292 ? -8.774 6.909 11.949 1.00 85.81 292 ARG A O 1
ATOM 2145 N N . LEU A 1 293 ? -10.252 8.571 12.238 1.00 86.94 293 LEU A N 1
ATOM 2146 C CA . LEU A 1 293 ? -11.397 7.725 12.565 1.00 86.94 293 LEU A CA 1
ATOM 2147 C C . LEU A 1 293 ? -12.276 7.558 11.328 1.00 86.94 293 LEU A C 1
ATOM 2149 O O . LEU A 1 293 ? -12.856 8.524 10.827 1.00 86.94 293 LEU A O 1
ATOM 2153 N N . GLU A 1 294 ? -12.453 6.319 10.890 1.00 86.94 294 GLU A N 1
ATOM 2154 C CA . GLU A 1 294 ? -13.367 5.955 9.815 1.00 86.94 294 GLU A CA 1
ATOM 2155 C C . GLU A 1 294 ? -14.550 5.151 10.343 1.00 86.94 294 GLU A C 1
ATOM 2157 O O . GLU A 1 294 ? -14.390 4.150 11.038 1.00 86.94 294 GLU A O 1
ATOM 2162 N N . VAL A 1 295 ? -15.762 5.556 9.968 1.00 84.88 295 VAL A N 1
ATOM 2163 C CA . VAL A 1 295 ? -17.006 4.900 10.371 1.00 84.88 295 VAL A CA 1
ATOM 2164 C C . VAL A 1 295 ? -17.791 4.533 9.119 1.00 84.88 295 VAL A C 1
ATOM 2166 O O . VAL A 1 295 ? -18.209 5.397 8.350 1.00 84.88 295 VAL A O 1
ATOM 2169 N N . GLY A 1 296 ? -17.950 3.230 8.868 1.00 81.25 296 GLY A N 1
ATOM 2170 C CA . GLY A 1 296 ? -18.639 2.738 7.668 1.00 81.25 296 GLY A CA 1
ATOM 2171 C C . GLY A 1 296 ? -18.007 3.202 6.347 1.00 81.25 296 GLY A C 1
ATOM 2172 O O . GLY A 1 296 ? -18.726 3.412 5.373 1.00 81.25 296 GLY A O 1
ATOM 2173 N N . GLY A 1 297 ? -16.683 3.395 6.325 1.00 80.19 297 GLY A N 1
ATOM 2174 C CA . GLY A 1 297 ? -15.932 3.864 5.153 1.00 80.19 297 GLY A CA 1
ATOM 2175 C C . GLY A 1 297 ? -15.985 5.377 4.915 1.00 80.19 297 GLY A C 1
ATOM 2176 O O . GLY A 1 297 ? -15.560 5.838 3.862 1.00 80.19 297 GLY A O 1
ATOM 2177 N N . THR A 1 298 ? -16.520 6.155 5.860 1.00 83.38 298 THR A N 1
ATOM 2178 C CA . THR A 1 298 ? -16.483 7.625 5.825 1.00 83.38 298 THR A CA 1
ATOM 2179 C C . THR A 1 298 ? -15.585 8.144 6.937 1.00 83.38 298 THR A C 1
ATOM 2181 O O . THR A 1 298 ? -15.650 7.642 8.059 1.00 83.38 298 THR A O 1
ATOM 2184 N N . VAL A 1 299 ? -14.776 9.164 6.650 1.00 86.88 299 VAL A N 1
ATOM 2185 C CA . VAL A 1 299 ? -13.975 9.851 7.671 1.00 86.88 299 VAL A CA 1
ATOM 2186 C C . VAL A 1 299 ? -14.914 10.579 8.632 1.00 86.88 299 VAL A C 1
ATOM 2188 O O . VAL A 1 299 ? -15.634 11.498 8.240 1.00 86.88 299 VAL A O 1
ATOM 2191 N N . ALA A 1 300 ? -14.935 10.135 9.885 1.00 86.06 300 ALA A N 1
ATOM 2192 C CA . ALA A 1 300 ? -15.740 10.718 10.952 1.00 86.06 300 ALA A CA 1
ATOM 2193 C C . ALA A 1 300 ? -14.957 11.768 11.751 1.00 86.06 300 ALA A C 1
ATOM 2195 O O . ALA A 1 300 ? -15.556 12.721 12.253 1.00 86.06 300 ALA A O 1
ATOM 2196 N N . ALA A 1 301 ? -13.635 11.603 11.841 1.00 85.44 301 ALA A N 1
ATOM 2197 C CA . ALA A 1 301 ? -12.709 12.585 12.386 1.00 85.44 301 ALA A CA 1
ATOM 2198 C C . ALA A 1 301 ? -11.301 12.368 11.829 1.00 85.44 301 ALA A C 1
ATOM 2200 O O . ALA A 1 301 ? -10.905 11.236 11.553 1.00 85.44 301 ALA A O 1
ATOM 2201 N N . GLU A 1 302 ? -10.548 13.454 11.728 1.00 84.31 302 GLU A N 1
ATOM 2202 C CA . GLU A 1 302 ? -9.109 13.443 11.502 1.00 84.31 302 GLU A CA 1
ATOM 2203 C C . GLU A 1 302 ? -8.494 14.439 12.485 1.00 84.31 302 GLU A C 1
ATOM 2205 O O . GLU A 1 302 ? -8.979 15.563 12.620 1.00 84.31 302 GLU A O 1
ATOM 2210 N N . LEU A 1 303 ? -7.503 13.992 13.245 1.00 80.06 303 LEU A N 1
ATOM 2211 C CA . LEU A 1 303 ? -6.849 14.761 14.290 1.00 80.06 303 LEU A CA 1
ATOM 2212 C C . LEU A 1 303 ? -5.347 14.740 14.040 1.00 80.06 303 LEU A C 1
ATOM 2214 O O . LEU A 1 303 ? -4.758 13.680 13.849 1.00 80.06 303 LEU A O 1
ATOM 2218 N N . ASP A 1 304 ? -4.743 15.916 14.083 1.00 76.19 304 ASP A N 1
ATOM 2219 C CA . ASP A 1 304 ? -3.312 16.126 13.906 1.00 76.19 304 ASP A CA 1
ATOM 2220 C C . ASP A 1 304 ? -2.915 17.309 14.807 1.00 76.19 304 ASP A C 1
ATOM 2222 O O . ASP A 1 304 ? -3.563 18.363 14.722 1.00 76.19 304 ASP A O 1
ATOM 2226 N N . PRO A 1 305 ? -1.881 17.175 15.661 1.00 67.50 305 PRO A N 1
ATOM 2227 C CA . PRO A 1 305 ? -1.377 18.257 16.500 1.00 67.50 305 PRO A CA 1
ATOM 2228 C C . PRO A 1 305 ? -1.101 19.551 15.729 1.00 67.50 305 PRO A C 1
ATOM 2230 O O . PRO A 1 305 ? -1.317 20.640 16.261 1.00 67.50 305 PRO A O 1
ATOM 2233 N N . MET A 1 306 ? -0.654 19.455 14.473 1.00 64.50 306 MET A N 1
ATOM 2234 C CA . MET A 1 306 ? -0.376 20.606 13.616 1.00 64.50 306 MET A CA 1
ATOM 2235 C C . MET A 1 306 ? -1.640 21.238 13.021 1.00 64.50 306 MET A C 1
ATOM 2237 O O . MET A 1 306 ? -1.635 22.430 12.722 1.00 64.50 306 MET A O 1
ATOM 2241 N N . LEU A 1 307 ? -2.734 20.483 12.860 1.00 59.50 307 LEU A N 1
ATOM 2242 C CA . LEU A 1 307 ? -3.997 20.983 12.290 1.00 59.50 307 LEU A CA 1
ATOM 2243 C C . LEU A 1 307 ? -4.949 21.580 13.336 1.00 59.50 307 LEU A C 1
ATOM 2245 O O . LEU A 1 307 ? -5.971 22.176 12.982 1.00 59.50 307 LEU A O 1
ATOM 2249 N N . CYS A 1 308 ? -4.586 21.509 14.615 1.00 63.84 308 CYS A N 1
ATOM 2250 C CA . CYS A 1 308 ? -5.280 22.139 15.737 1.00 63.84 308 CYS A CA 1
ATOM 2251 C C . CYS A 1 308 ? -5.129 23.681 15.789 1.00 63.84 308 CYS A C 1
ATOM 2253 O O . CYS A 1 308 ? -5.220 24.291 16.858 1.00 63.84 308 CYS A O 1
ATOM 2255 N N . GLU A 1 309 ? -4.913 24.345 14.647 1.00 60.22 309 GLU A N 1
ATOM 2256 C CA . GLU A 1 309 ? -4.806 25.802 14.574 1.00 60.22 309 GLU A CA 1
ATOM 2257 C C . GLU A 1 309 ? -6.144 26.497 14.914 1.00 60.22 309 GLU A C 1
ATOM 2259 O O . GLU A 1 309 ? -7.207 26.131 14.388 1.00 60.22 309 GLU A O 1
ATOM 2264 N N . PRO A 1 310 ? -6.129 27.562 15.742 1.00 53.84 310 PRO A N 1
ATOM 2265 C CA . PRO A 1 310 ? -7.322 28.352 16.026 1.00 53.84 310 PRO A CA 1
ATOM 2266 C C . PRO A 1 310 ? -7.933 28.952 14.747 1.00 53.84 310 PRO A C 1
ATOM 2268 O O . PRO A 1 310 ? -7.366 29.862 14.144 1.00 53.84 310 PRO A O 1
ATOM 2271 N N . GLY A 1 311 ? -9.134 28.500 14.371 1.00 53.28 311 GLY A N 1
ATOM 2272 C CA . GLY A 1 311 ? -9.919 29.063 13.261 1.00 53.28 311 GLY A CA 1
ATOM 2273 C C . GLY A 1 311 ? -10.161 28.128 12.073 1.00 53.28 311 GLY A C 1
ATOM 2274 O O . GLY A 1 311 ? -10.985 28.462 11.221 1.00 53.28 311 GLY A O 1
ATOM 2275 N N . SER A 1 312 ? -9.523 26.956 12.031 1.00 62.31 312 SER A N 1
ATOM 2276 C CA . SER A 1 312 ? -9.857 25.907 11.061 1.00 62.31 312 SER A CA 1
ATOM 2277 C C . SER A 1 312 ? -11.246 25.347 11.366 1.00 62.31 312 SER A C 1
ATOM 2279 O O . SER A 1 312 ? -11.496 24.898 12.483 1.00 62.31 312 SER A O 1
ATOM 2281 N N . ALA A 1 313 ? -12.169 25.381 10.403 1.00 66.38 313 ALA A N 1
ATOM 2282 C CA . ALA A 1 313 ? -13.490 24.784 10.588 1.00 66.38 313 ALA A CA 1
ATOM 2283 C C . ALA A 1 313 ? -13.378 23.247 10.595 1.00 66.38 313 ALA A C 1
ATOM 2285 O O . ALA A 1 313 ? -12.619 22.715 9.782 1.00 66.38 313 ALA A O 1
ATOM 2286 N N . PRO A 1 314 ? -14.118 22.538 11.467 1.00 71.62 314 PRO A N 1
ATOM 2287 C CA . PRO A 1 314 ? -14.209 21.086 11.397 1.00 71.62 314 PRO A CA 1
ATOM 2288 C C . PRO A 1 314 ? -14.786 20.677 10.037 1.00 71.62 314 PRO A C 1
ATOM 2290 O O . PRO A 1 314 ? -15.745 21.276 9.540 1.00 71.62 314 PRO A O 1
ATOM 2293 N N . THR A 1 315 ? -14.174 19.673 9.427 1.00 79.81 315 THR A N 1
ATOM 2294 C CA . THR A 1 315 ? -14.565 19.121 8.125 1.00 79.81 315 THR A CA 1
ATOM 2295 C C . THR A 1 315 ? -15.303 17.794 8.261 1.00 79.81 315 THR A C 1
ATOM 2297 O O . THR A 1 315 ? -16.015 17.403 7.334 1.00 79.81 315 THR A O 1
ATOM 2300 N N . ALA A 1 316 ? -15.197 17.144 9.425 1.00 82.31 316 ALA A N 1
ATOM 2301 C CA . ALA A 1 316 ? -15.835 15.868 9.717 1.00 82.31 316 ALA A CA 1
ATOM 2302 C C . ALA A 1 316 ? -16.796 15.931 10.932 1.00 82.31 316 ALA A C 1
ATOM 2304 O O . ALA A 1 316 ? -16.628 16.777 11.815 1.00 82.31 316 ALA A O 1
ATOM 2305 N N . PRO A 1 317 ? -17.813 15.043 11.003 1.00 82.56 317 PRO A N 1
ATOM 2306 C CA . PRO A 1 317 ? -18.913 15.138 11.971 1.00 82.56 317 PRO A CA 1
ATOM 2307 C C . PRO A 1 317 ? -18.509 15.115 13.448 1.00 82.56 317 PRO A C 1
ATOM 2309 O O . PRO A 1 317 ? -19.185 15.736 14.262 1.00 82.56 317 PRO A O 1
ATOM 2312 N N . LEU A 1 318 ? -17.441 14.397 13.809 1.00 84.25 318 LEU A N 1
ATOM 2313 C CA . LEU A 1 318 ? -17.002 14.259 15.204 1.00 84.25 318 LEU A CA 1
ATOM 2314 C C . LEU A 1 318 ? -15.827 15.175 15.554 1.00 84.25 318 LEU A C 1
ATOM 2316 O O . LEU A 1 318 ? -15.418 15.238 16.710 1.00 84.25 318 LEU A O 1
ATOM 2320 N N . GLU A 1 319 ? -15.288 15.893 14.573 1.00 82.69 319 GLU A N 1
ATOM 2321 C CA . GLU A 1 319 ? -14.055 16.660 14.721 1.00 82.69 319 GLU A CA 1
ATOM 2322 C C . GLU A 1 319 ? -14.216 17.829 15.703 1.00 82.69 319 GLU A C 1
ATOM 2324 O O . GLU A 1 319 ? -13.327 18.079 16.506 1.00 82.69 319 GLU A O 1
ATOM 2329 N N . GLU A 1 320 ? -15.369 18.508 15.715 1.00 82.38 320 GLU A N 1
ATOM 2330 C CA . GLU A 1 320 ? -15.634 19.602 16.665 1.00 82.38 320 GLU A CA 1
ATOM 2331 C C . GLU A 1 320 ? -15.639 19.118 18.123 1.00 82.38 320 GLU A C 1
ATOM 2333 O O . GLU A 1 320 ? -15.078 19.766 19.001 1.00 82.38 320 GLU A O 1
ATOM 2338 N N . GLU A 1 321 ? -16.243 17.958 18.385 1.00 83.25 321 GLU A N 1
ATOM 2339 C CA . GLU A 1 321 ? -16.339 17.378 19.732 1.00 83.25 321 GLU A CA 1
ATOM 2340 C C . GLU A 1 321 ? -15.017 16.776 20.213 1.00 83.25 321 GLU A C 1
ATOM 2342 O O . GLU A 1 321 ? -14.789 16.638 21.420 1.00 83.25 321 GLU A O 1
ATOM 2347 N N . LEU A 1 322 ? -14.173 16.398 19.257 1.00 81.44 322 LEU A N 1
ATOM 2348 C CA . LEU A 1 322 ? -12.842 15.865 19.471 1.00 81.44 322 LEU A CA 1
ATOM 2349 C C . LEU A 1 322 ? -11.767 16.942 19.470 1.00 81.44 322 LEU A C 1
ATOM 2351 O O . LEU A 1 322 ? -10.625 16.574 19.666 1.00 81.44 322 LEU A O 1
ATOM 2355 N N . ARG A 1 323 ? -12.070 18.226 19.267 1.00 79.44 323 ARG A N 1
ATOM 2356 C CA . ARG A 1 323 ? -11.109 19.331 19.406 1.00 79.44 323 ARG A CA 1
ATOM 2357 C C . ARG A 1 323 ? -11.265 19.962 20.790 1.00 79.44 323 ARG A C 1
ATOM 2359 O O . ARG A 1 323 ? -12.014 20.919 20.972 1.00 79.44 323 ARG A O 1
ATOM 2366 N N . ASP A 1 324 ? -10.572 19.408 21.778 1.00 75.94 324 ASP A N 1
ATOM 2367 C CA . ASP A 1 324 ? -10.479 19.954 23.133 1.00 75.94 324 ASP A CA 1
ATOM 2368 C C . ASP A 1 324 ? -9.005 20.081 23.562 1.00 75.94 324 ASP A C 1
ATOM 2370 O O . ASP A 1 324 ? -8.107 19.681 22.826 1.00 75.94 324 ASP A O 1
ATOM 2374 N N . ASP A 1 325 ? -8.730 20.660 24.736 1.00 64.75 325 ASP A N 1
ATOM 2375 C CA . ASP A 1 325 ? -7.351 20.883 25.210 1.00 64.75 325 ASP A CA 1
ATOM 2376 C C . ASP A 1 325 ? -6.523 19.584 25.340 1.00 64.75 325 ASP A C 1
ATOM 2378 O O . ASP A 1 325 ? -5.304 19.654 25.488 1.00 64.75 325 ASP A O 1
ATOM 2382 N N . ARG A 1 326 ? -7.157 18.400 25.337 1.00 67.00 326 ARG A N 1
ATOM 2383 C CA . ARG A 1 326 ? -6.470 17.100 25.426 1.00 67.00 326 ARG A CA 1
ATOM 2384 C C . ARG A 1 326 ? -6.008 16.608 24.065 1.00 67.00 326 ARG A C 1
ATOM 2386 O O . ARG A 1 326 ? -4.932 16.038 23.954 1.00 67.00 326 ARG A O 1
ATOM 2393 N N . THR A 1 327 ? -6.833 16.807 23.047 1.00 68.38 327 THR A N 1
ATOM 2394 C CA . THR A 1 327 ? -6.600 16.323 21.681 1.00 68.38 327 THR A CA 1
ATOM 2395 C C . THR A 1 327 ? -5.945 17.358 20.779 1.00 68.38 327 THR A C 1
ATOM 2397 O O . THR A 1 327 ? -5.271 17.005 19.818 1.00 68.38 327 THR A O 1
ATOM 2400 N N . CYS A 1 328 ? -6.122 18.626 21.132 1.00 69.81 328 CYS A N 1
ATOM 2401 C CA . CYS A 1 328 ? -5.508 19.794 20.537 1.00 69.81 328 CYS A CA 1
ATOM 2402 C C . CYS A 1 328 ? -4.837 20.629 21.637 1.00 69.81 328 CYS A C 1
ATOM 2404 O O . CYS A 1 328 ? -5.284 21.749 21.913 1.00 69.81 328 CYS A O 1
ATOM 2406 N N . PRO A 1 329 ? -3.786 20.109 22.301 1.00 60.31 329 PRO A N 1
ATOM 2407 C CA . PRO A 1 329 ? -2.989 20.928 23.197 1.00 60.31 329 PRO A CA 1
ATOM 2408 C C . PRO A 1 329 ? -2.369 22.034 22.339 1.00 60.31 329 PRO A C 1
ATOM 2410 O O . PRO A 1 329 ? -1.528 21.767 21.486 1.00 60.31 329 PRO A O 1
ATOM 2413 N N . GLY A 1 330 ? -2.860 23.267 22.482 1.00 56.09 330 GLY A N 1
ATOM 2414 C CA . GLY A 1 330 ? -2.326 24.403 21.732 1.00 56.09 330 GLY A CA 1
ATOM 2415 C C . GLY A 1 330 ? -0.801 24.527 21.900 1.00 56.09 330 GLY A C 1
ATOM 2416 O O . GLY A 1 330 ? -0.255 23.993 22.870 1.00 56.09 330 GLY A O 1
ATOM 2417 N N . PRO A 1 331 ? -0.114 25.222 20.976 1.00 50.00 331 PRO A N 1
ATOM 2418 C CA . PRO A 1 331 ? 1.337 25.400 21.038 1.00 50.00 331 PRO A CA 1
ATOM 2419 C C . PRO A 1 331 ? 1.820 26.062 22.338 1.00 50.00 331 PRO A C 1
ATOM 2421 O O . PRO A 1 331 ? 1.072 26.888 22.919 1.00 50.00 331 PRO A O 1
#

Sequence (331 aa):
MRSRLAALAAPCTLLALLLAGCANPNLSDDVDALVAELRDLPGVTSAEADYAEPVTLDSGKVALKVEAEPDVTSQQLQEVGRVVYEAFSTTHEGEEGDVDVTFGPSTVHLRSFEPEATTDVVVREWALAHDVAQDGAAAVDIMTQDVPGPDQVETDVVLTLGKGTGADDVSAALDRLEQQHGADDARRGWGVAAADGSSVSVDRGFPGDGTMDAWAALRAAAEPAEAVGRVGVGMREFAEKDADPDRYLVVQVTNGGTAPDLDDPAVRGPLLEAVRAQVDLLVDGTSTWNLRLEVGGTVAAELDPMLCEPGSAPTAPLEEELRDDRTCPGP

Solvent-accessible surface area (backbone atoms only — not comparable to full-atom values): 17486 Å² total; per-residue (Å²): 143,85,85,93,84,87,88,85,82,69,71,66,63,58,52,54,61,57,58,70,67,64,48,68,78,82,54,65,73,57,52,55,48,51,37,51,54,51,46,70,38,76,48,38,76,43,49,47,75,53,78,43,72,40,46,85,96,45,64,20,35,45,39,37,44,32,36,36,40,69,80,52,48,43,70,42,44,24,47,53,42,38,60,53,45,52,40,35,56,57,85,36,29,77,23,39,35,37,37,43,37,36,34,68,85,21,34,40,36,40,41,35,36,61,50,75,40,52,59,74,59,57,23,56,58,46,28,46,33,53,67,54,27,76,72,39,26,13,41,28,42,36,39,28,47,92,38,84,66,97,60,17,62,38,34,39,37,37,39,35,41,50,86,87,37,32,58,72,52,31,56,56,47,49,56,50,50,42,74,76,58,56,90,78,42,74,53,27,9,30,29,29,34,18,57,44,44,13,28,45,31,20,55,50,24,68,73,46,71,70,54,51,51,50,49,53,52,45,46,63,32,37,52,54,29,46,81,60,24,50,64,8,49,24,38,36,40,40,75,53,95,87,58,70,52,36,38,42,35,40,38,32,39,39,34,96,90,42,57,71,60,71,87,39,64,84,42,36,50,32,43,54,52,13,53,51,47,34,42,61,67,52,66,78,50,97,40,57,52,38,41,35,36,27,45,48,89,38,71,34,26,71,48,36,67,83,68,53,50,94,83,67,75,70,89,32,88,45,28,63,83,55,58,41,72,84,60,30,60,69,134

Foldseek 3Di:
DDDDDDDDPPPPVVVVVVVVVQFDDFCVVVLVVLQVVLCPQPQWPHKDWDWAGGDRPRAIETEMEIEGELPDALVSLLVNLLSQVVCCVPVVLAHWYWYWYDHDLEIEIETDHNAPADSVLRSVQSSVQVVLPVAAYKYKYWYQPPQDDPRSIAIEIEGEHDPPDADVVQVVSLVVCCVVPVPDWQRYKYKYAYPLRAMEIERGGGQDPVSVVLSVQLVVLLVLLVQQARKYKYWYWYDDPPDHTAIEIEIEGEHPLDFGDCVDCSNVVSRLSSVLSNLLSVVVDPHWYWYFYHTSNHTQEIATLVQLDPPDDGPHNCHVVQNDCSRHVDD

Radius of gyration: 25.44 Å; Cα contacts (8 Å, |Δi|>4): 657; chains: 1; bounding box: 52×77×76 Å

pLDDT: mean 83.72, std 14.76, range [39.12, 98.5]